Protein AF-B0KWM2-F1 (afdb_monomer_lite)

Sequence (359 aa):
MPDFGIQLVPEHVEIRPLYHPRSPGLLQGSLHMWIDIFPRDVPAPPPVDIKPWQPISYELRVVIWNTEDVVLDDVNPLTGEMSSDIYVKSWVKGLEHDKQETDVHFNSLTGEGNFNWRFVFRFDYLPTEREVSVRRRPGPFALEEAEFRQPAVLVLQVWDYDCISANDFLGSLELQLPDMVRGARGPELCSVRLAHDRAGPRCNLFRCRRLRGWWPVVKLQEAEDVEREAQEAQAGKKRKRRRKGRSEDLEFTDTGGNVYILTGKVEAELELLTVEEAEKRPVGKGWKEPEPLEKPSRPKTSFNWFVNPLKTFVFFIWRRYWRILVLLLLLALVTVFLLLVFYTIPGQISEVIFRLLHK

pLDDT: mean 81.91, std 13.5, range [37.0, 97.12]

Radius of gyration: 35.86 Å; chains: 1; bounding box: 66×57×145 Å

Foldseek 3Di:
DDPDDDDDDPQQWDKAFDDDPVGVPDTPDIDIGGDDDDDPVDPDPPDDPPPDDFWFKKKKKKWFFKWALFDFDDQDPVPRQTFFFKKKWKDWVLGVVLIDIFDTAPGHRGRMGGTRFMDIDMFTADPVVQWTWHWAQPDPPRPGTDTDTDHGKMKMWMWTDDPPDPIGTLFIAIARQQWGAAAAADPVPAFCLSRAPDRDDIHHCVVVQKGKHKYFGKDWDDPVNVVVVVVCVVVVPPPPPDDPDDPRRAWDAHPVRIIIGGNIMIIMMIGMDGVVVCVVVPQDGTQDDDVGGDGTPDDPPPPCVVVVVVVVVCVVCCVPCVVVVVVVVVVVVVVVVVVVVVVCVVVVVVVVVVVVVPD

InterPro domains:
  IPR000008 C2 domain [PF00168] (60-132)
  IPR000008 C2 domain [PF00168] (149-183)
  IPR000008 C2 domain [PS50004] (39-191)
  IPR000008 C2 domain [SM00239] (59-189)
  IPR032362 Ferlin, C-terminal domain [PF16165] (201-353)
  IPR035892 C2 domain superfamily [G3DSA:2.60.40.150] (52-185)
  IPR035892 C2 domain superfamily [SSF49562] (28-194)
  IPR037721 Ferlin family [PTHR12546] (7-353)
  IPR037725 Ferlin, sixth C2 domain [cd08374] (59-192)

Structure (mmCIF, N/CA/C/O backbone):
data_AF-B0KWM2-F1
#
_entry.id   AF-B0KWM2-F1
#
loop_
_atom_site.group_PDB
_atom_site.id
_atom_site.type_symbol
_atom_site.label_atom_id
_atom_site.label_alt_id
_atom_site.label_comp_id
_atom_site.label_asym_id
_atom_site.label_entity_id
_atom_site.label_seq_id
_atom_site.pdbx_PDB_ins_code
_atom_site.Cartn_x
_atom_site.Cartn_y
_atom_site.Cartn_z
_atom_site.occupancy
_atom_site.B_iso_or_equiv
_atom_site.auth_seq_id
_atom_site.auth_comp_id
_atom_site.auth_asym_id
_atom_site.auth_atom_id
_atom_site.pdbx_PDB_model_num
ATOM 1 N N . MET A 1 1 ? 18.655 -17.489 -54.936 1.00 37.00 1 MET A N 1
ATOM 2 C CA . MET A 1 1 ? 18.683 -18.388 -53.760 1.00 37.00 1 MET A CA 1
ATOM 3 C C . MET A 1 1 ? 19.879 -19.311 -53.944 1.00 37.00 1 MET A C 1
ATOM 5 O O . MET A 1 1 ? 20.187 -19.566 -55.099 1.00 37.00 1 MET A O 1
ATOM 9 N N . PRO A 1 2 ? 20.634 -19.703 -52.905 1.00 37.47 2 PRO A N 1
ATOM 10 C CA . PRO A 1 2 ? 21.802 -20.554 -53.121 1.00 37.47 2 PRO A CA 1
ATOM 11 C C . PRO A 1 2 ? 21.347 -21.946 -53.581 1.00 37.47 2 PRO A C 1
ATOM 13 O O . PRO A 1 2 ? 20.522 -22.566 -52.919 1.00 37.47 2 PRO A O 1
ATOM 16 N N . ASP A 1 3 ? 21.881 -22.414 -54.710 1.00 45.44 3 ASP A N 1
ATOM 17 C CA . ASP A 1 3 ? 21.484 -23.675 -55.361 1.00 45.44 3 ASP A CA 1
ATOM 18 C C . ASP A 1 3 ? 22.010 -24.937 -54.644 1.00 45.44 3 ASP A C 1
ATOM 20 O O . ASP A 1 3 ? 21.611 -26.049 -54.974 1.00 45.44 3 ASP A O 1
ATOM 24 N N . PHE A 1 4 ? 22.869 -24.780 -53.628 1.00 39.00 4 PHE A N 1
ATOM 25 C CA . PHE A 1 4 ? 23.312 -25.854 -52.735 1.00 39.00 4 PHE A CA 1
ATOM 26 C C . PHE A 1 4 ? 23.481 -25.323 -51.307 1.00 39.00 4 PHE A C 1
ATOM 28 O O . PHE A 1 4 ? 24.326 -24.467 -51.043 1.00 39.00 4 PHE A O 1
ATOM 35 N N . GLY A 1 5 ? 22.670 -25.835 -50.381 1.00 55.16 5 GLY A N 1
ATOM 36 C CA . GLY A 1 5 ? 22.683 -25.454 -48.970 1.00 55.16 5 GLY A CA 1
ATOM 37 C C . GLY A 1 5 ? 21.331 -25.691 -48.301 1.00 55.16 5 GLY A C 1
ATOM 38 O O . GLY A 1 5 ? 20.315 -25.816 -48.979 1.00 55.16 5 GLY A O 1
ATOM 39 N N . ILE A 1 6 ? 21.350 -25.793 -46.970 1.00 55.56 6 ILE A N 1
ATOM 40 C CA . ILE A 1 6 ? 20.192 -26.041 -46.096 1.00 55.56 6 ILE A CA 1
ATOM 41 C C . ILE A 1 6 ? 19.014 -25.138 -46.499 1.00 55.56 6 ILE A C 1
ATOM 43 O O . ILE A 1 6 ? 19.188 -23.933 -46.691 1.00 55.56 6 ILE A O 1
ATOM 47 N N . GLN A 1 7 ? 17.823 -25.729 -46.637 1.00 58.22 7 GLN A N 1
ATOM 48 C CA . GLN A 1 7 ? 16.593 -25.003 -46.940 1.00 58.22 7 GLN A CA 1
ATOM 49 C C . GLN A 1 7 ? 16.301 -24.024 -45.798 1.00 58.22 7 GLN A C 1
ATOM 51 O O . GLN A 1 7 ? 16.048 -24.444 -44.671 1.00 58.22 7 GLN A O 1
ATOM 56 N N . LEU A 1 8 ? 16.380 -22.724 -46.091 1.00 60.31 8 LEU A N 1
ATOM 57 C CA . LEU A 1 8 ? 16.137 -21.680 -45.100 1.00 60.31 8 LEU A CA 1
ATOM 58 C C . LEU A 1 8 ? 14.693 -21.779 -44.599 1.00 60.31 8 LEU A C 1
ATOM 60 O O . LEU A 1 8 ? 13.756 -21.893 -45.395 1.00 60.31 8 LEU A O 1
ATOM 64 N N . VAL A 1 9 ? 14.529 -21.750 -43.278 1.00 60.03 9 VAL A N 1
ATOM 65 C CA . VAL A 1 9 ? 13.213 -21.767 -42.636 1.00 60.03 9 VAL A CA 1
ATOM 66 C C . VAL A 1 9 ? 12.540 -20.406 -42.888 1.00 60.03 9 VAL A C 1
ATOM 68 O O . VAL A 1 9 ? 13.197 -19.378 -42.730 1.00 60.03 9 VAL A O 1
ATOM 71 N N . PRO A 1 10 ? 11.263 -20.357 -43.316 1.00 57.66 10 PRO A N 1
ATOM 72 C CA . PRO A 1 10 ? 10.554 -19.094 -43.564 1.00 57.66 10 PRO A CA 1
ATOM 73 C C . PRO A 1 10 ? 10.329 -18.267 -42.292 1.00 57.66 10 PRO A C 1
ATOM 75 O O . PRO A 1 10 ? 10.227 -17.043 -42.338 1.00 57.66 10 PRO A O 1
ATOM 78 N N . GLU A 1 11 ? 10.225 -18.955 -41.159 1.00 59.09 11 GLU A N 1
ATOM 79 C CA . GLU A 1 11 ? 10.172 -18.376 -39.825 1.00 59.09 11 GLU A CA 1
ATOM 80 C C . GLU A 1 11 ? 11.618 -18.120 -39.388 1.00 59.09 11 GLU A C 1
ATOM 82 O O . GLU A 1 11 ? 12.450 -19.016 -39.459 1.00 59.09 11 GLU A O 1
ATOM 87 N N . HIS A 1 12 ? 11.917 -16.890 -38.979 1.00 67.56 12 HIS A N 1
ATOM 88 C CA . HIS A 1 12 ? 13.230 -16.280 -38.707 1.00 67.56 12 HIS A CA 1
ATOM 89 C C . HIS A 1 12 ? 14.159 -17.034 -37.732 1.00 67.56 12 HIS A C 1
ATOM 91 O O . HIS A 1 12 ? 15.215 -16.511 -37.399 1.00 67.56 12 HIS A O 1
ATOM 97 N N . VAL A 1 13 ? 13.810 -18.239 -37.275 1.00 73.12 13 VAL A N 1
ATOM 98 C CA . VAL A 1 13 ? 14.579 -19.070 -36.343 1.00 73.12 13 VAL A CA 1
ATOM 99 C C . VAL A 1 13 ? 15.147 -20.289 -37.075 1.00 73.12 13 VAL A C 1
ATOM 101 O O . VAL A 1 13 ? 14.407 -21.186 -37.474 1.00 73.12 13 VAL A O 1
ATOM 104 N N . GLU A 1 14 ? 16.472 -20.359 -37.219 1.00 79.19 14 GLU A N 1
ATOM 105 C CA . GLU A 1 14 ? 17.175 -21.497 -37.825 1.00 79.19 14 GLU A CA 1
ATOM 106 C C . GLU A 1 14 ? 18.060 -22.208 -36.791 1.00 79.19 14 GLU A C 1
ATOM 108 O O . GLU A 1 14 ? 18.760 -21.576 -35.998 1.00 79.19 14 GLU A O 1
ATOM 113 N N . ILE A 1 15 ? 18.061 -23.542 -36.819 1.00 81.81 15 ILE A N 1
ATOM 114 C CA . ILE A 1 15 ? 18.930 -24.380 -35.989 1.00 81.81 15 ILE A CA 1
ATOM 115 C C . ILE A 1 15 ? 19.964 -25.057 -36.889 1.00 81.81 15 ILE A C 1
ATOM 117 O O . ILE A 1 15 ? 19.601 -25.850 -37.756 1.00 81.81 15 ILE A O 1
ATOM 121 N N . ARG A 1 16 ? 21.256 -24.780 -36.676 1.00 85.19 16 ARG A N 1
ATOM 122 C CA . ARG A 1 16 ? 22.352 -25.372 -37.459 1.00 85.19 16 ARG A CA 1
ATOM 123 C C . ARG A 1 16 ? 23.184 -26.350 -36.631 1.00 85.19 16 ARG A C 1
ATOM 125 O O . ARG A 1 16 ? 23.758 -25.936 -35.623 1.00 85.19 16 ARG A O 1
ATOM 132 N N . PRO A 1 17 ? 23.298 -27.625 -37.037 1.00 85.62 17 PRO A N 1
ATOM 133 C CA . PRO A 1 17 ? 24.159 -28.583 -36.356 1.00 85.62 17 PRO A CA 1
ATOM 134 C C . PRO A 1 17 ? 25.642 -28.233 -36.547 1.00 85.62 17 PRO A C 1
ATOM 136 O O . PRO A 1 17 ? 26.074 -27.861 -37.638 1.00 85.62 17 PRO A O 1
ATOM 139 N N . LEU A 1 18 ? 26.428 -28.377 -35.481 1.00 86.25 18 LEU A N 1
ATOM 140 C CA . LEU A 1 18 ? 27.877 -28.199 -35.497 1.00 86.25 18 LEU A CA 1
ATOM 141 C C . LEU A 1 18 ? 28.580 -29.553 -35.596 1.00 86.25 18 LEU A C 1
ATOM 143 O O . LEU A 1 18 ? 28.319 -30.470 -34.812 1.00 86.25 18 LEU A O 1
ATOM 147 N N . TYR A 1 19 ? 29.521 -29.643 -36.534 1.00 85.00 19 TYR A N 1
ATOM 148 C CA . TYR A 1 19 ? 30.354 -30.821 -36.756 1.00 85.00 19 TYR A CA 1
ATOM 149 C C . TYR A 1 19 ? 31.830 -30.441 -36.689 1.00 85.00 19 TYR A C 1
ATOM 151 O O . TYR A 1 19 ? 32.246 -29.416 -37.232 1.00 85.00 19 TYR A O 1
ATOM 159 N N . HIS A 1 20 ? 32.648 -31.291 -36.071 1.00 82.38 20 HIS A N 1
ATOM 160 C CA . HIS A 1 20 ? 34.097 -31.124 -36.114 1.00 82.38 20 HIS A CA 1
ATOM 161 C C . HIS A 1 20 ? 34.667 -31.708 -37.409 1.00 82.38 20 HIS A C 1
ATOM 163 O O . HIS A 1 20 ? 34.339 -32.850 -37.739 1.00 82.38 20 HIS A O 1
ATOM 169 N N . PRO A 1 21 ? 35.584 -31.006 -38.108 1.00 85.50 21 PRO A N 1
ATOM 170 C CA . PRO A 1 21 ? 36.210 -31.518 -39.329 1.00 85.50 21 PRO A CA 1
ATOM 171 C C . 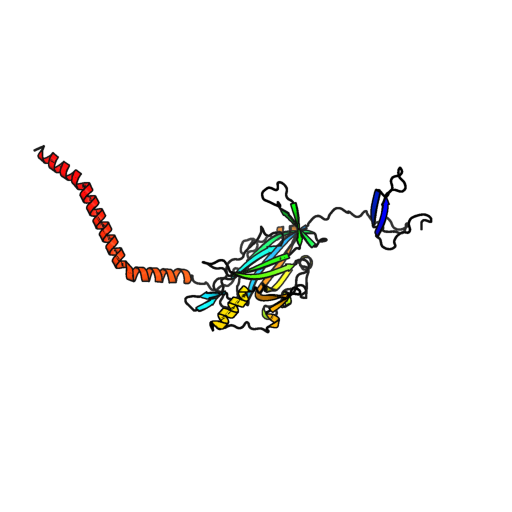PRO A 1 21 ? 36.886 -32.889 -39.196 1.00 85.50 21 PRO A C 1
ATOM 173 O O . PRO A 1 21 ? 37.015 -33.601 -40.184 1.00 85.50 21 PRO A O 1
ATOM 176 N N . ARG A 1 22 ? 37.321 -33.272 -37.986 1.00 86.00 22 ARG A N 1
ATOM 177 C CA . ARG A 1 22 ? 37.972 -34.568 -37.720 1.00 86.00 22 ARG A CA 1
ATOM 178 C C . ARG A 1 22 ? 36.992 -35.719 -37.466 1.00 86.00 22 ARG A C 1
ATOM 180 O O . ARG A 1 22 ? 37.416 -36.867 -37.434 1.00 86.00 22 ARG A O 1
ATOM 187 N N . SER A 1 23 ? 35.708 -35.423 -37.276 1.00 80.06 23 SER A N 1
ATOM 188 C CA . SER A 1 23 ? 34.651 -36.412 -37.034 1.00 80.06 23 SER A CA 1
ATOM 189 C C . SER A 1 23 ? 33.352 -36.015 -37.754 1.00 80.06 23 SER A C 1
ATOM 191 O O . SER A 1 23 ? 32.340 -35.747 -37.093 1.00 80.06 23 SER A O 1
ATOM 193 N N . PRO A 1 24 ? 33.362 -35.931 -39.100 1.00 71.50 24 PRO A N 1
ATOM 194 C CA . PRO A 1 24 ? 32.166 -35.621 -39.873 1.00 71.50 24 PRO A CA 1
ATOM 195 C C . PRO A 1 24 ? 31.162 -36.770 -39.699 1.00 71.50 24 PRO A C 1
ATOM 197 O O . PRO A 1 24 ? 31.379 -37.875 -40.183 1.00 71.50 24 PRO A O 1
ATOM 200 N N . GLY A 1 25 ? 30.101 -36.533 -38.928 1.00 78.00 25 GLY A N 1
ATOM 201 C CA . GLY A 1 25 ? 29.094 -37.542 -38.577 1.00 78.00 25 GLY A CA 1
ATOM 202 C C . GLY A 1 25 ? 28.715 -37.556 -37.097 1.00 78.00 25 GLY A C 1
ATOM 203 O O . GLY A 1 25 ? 27.615 -37.986 -36.765 1.00 78.00 25 GLY A O 1
ATOM 204 N N . LEU A 1 26 ? 29.570 -37.026 -36.214 1.00 83.31 26 LEU A N 1
ATOM 205 C CA . LEU A 1 26 ? 29.235 -36.852 -34.800 1.00 83.31 26 LEU A CA 1
ATOM 206 C C . LEU A 1 26 ? 28.787 -35.409 -34.542 1.00 83.31 26 LEU A C 1
ATOM 208 O O . LEU A 1 26 ? 29.570 -34.472 -34.716 1.00 83.31 26 LEU A O 1
ATOM 212 N N . LEU A 1 27 ? 27.528 -35.242 -34.135 1.00 84.62 27 LEU A N 1
ATOM 213 C CA . LEU A 1 27 ? 26.962 -33.950 -33.752 1.00 84.62 27 LEU A CA 1
ATOM 214 C C . LEU A 1 27 ? 27.622 -33.466 -32.455 1.00 84.62 27 LEU A C 1
ATOM 216 O O . LEU A 1 27 ? 27.578 -34.166 -31.446 1.00 84.62 27 LEU A O 1
ATOM 220 N N . GLN A 1 28 ? 28.215 -32.274 -32.475 1.00 84.62 28 GLN A N 1
ATOM 221 C CA . GLN A 1 28 ? 28.894 -31.694 -31.306 1.00 84.62 28 GLN A CA 1
ATOM 222 C C . GLN A 1 28 ? 28.111 -30.569 -30.629 1.00 84.62 28 GLN A C 1
ATOM 224 O O . GLN A 1 28 ? 28.529 -30.044 -29.602 1.00 84.62 28 GLN A O 1
ATOM 229 N N . GLY A 1 29 ? 26.974 -30.196 -31.201 1.00 86.69 29 GLY A N 1
ATOM 230 C CA . GLY A 1 29 ? 26.099 -29.156 -30.689 1.00 86.69 29 GLY A CA 1
ATOM 231 C C . GLY A 1 29 ? 25.242 -28.586 -31.806 1.00 86.69 29 GLY A C 1
ATOM 232 O O . GLY A 1 29 ? 25.314 -29.027 -32.955 1.00 86.69 29 GLY A O 1
ATOM 233 N N . SER A 1 30 ? 24.446 -27.583 -31.471 1.00 87.31 30 SER A N 1
ATOM 234 C CA . SER A 1 30 ? 23.622 -26.846 -32.420 1.00 87.31 30 SER A CA 1
ATOM 235 C C . SER A 1 30 ? 23.709 -25.351 -32.133 1.00 87.31 30 SER A C 1
ATOM 237 O O . SER A 1 30 ? 23.769 -24.928 -30.981 1.00 87.31 30 SER A O 1
ATOM 239 N N . LEU A 1 31 ? 23.732 -24.543 -33.189 1.00 85.38 31 LEU A N 1
ATOM 240 C CA . LEU A 1 31 ? 23.555 -23.099 -33.111 1.00 85.38 31 LEU A CA 1
ATOM 241 C C . LEU A 1 31 ? 22.088 -22.779 -33.344 1.00 85.38 31 LEU A C 1
ATOM 243 O O . LEU A 1 31 ? 21.540 -23.162 -34.373 1.00 85.38 31 LEU A O 1
ATOM 247 N N . HIS A 1 32 ? 21.466 -22.067 -32.411 1.00 83.06 32 HIS A N 1
ATOM 248 C CA . HIS A 1 32 ? 20.151 -21.466 -32.615 1.00 83.06 32 HIS A CA 1
ATOM 249 C C . HIS A 1 32 ? 20.370 -20.024 -33.061 1.00 83.06 32 HIS A C 1
ATOM 251 O O . HIS A 1 32 ? 21.021 -19.250 -32.360 1.00 83.06 32 HIS A O 1
ATOM 257 N N . MET A 1 33 ? 19.884 -19.685 -34.247 1.00 80.81 33 MET A N 1
ATOM 258 C CA . MET A 1 33 ? 20.134 -18.407 -34.899 1.00 80.81 33 MET A CA 1
ATOM 259 C C . MET A 1 33 ? 18.815 -17.738 -35.253 1.00 80.81 33 MET A C 1
ATOM 261 O O . MET A 1 33 ? 17.881 -18.403 -35.694 1.00 80.81 33 MET A O 1
ATOM 265 N N . TRP A 1 34 ? 18.766 -16.417 -35.101 1.00 77.25 34 TRP A N 1
ATOM 266 C CA . TRP A 1 34 ? 17.776 -15.594 -35.783 1.00 77.25 34 TRP A CA 1
ATOM 267 C C . TRP A 1 34 ? 18.393 -15.032 -37.058 1.00 77.25 34 TRP A C 1
ATOM 269 O O . TRP A 1 34 ? 19.492 -14.476 -37.008 1.00 77.25 34 TRP A O 1
ATOM 279 N N . ILE A 1 35 ? 17.734 -15.231 -38.198 1.00 76.50 35 ILE A N 1
ATOM 280 C CA . ILE A 1 35 ? 18.261 -14.839 -39.507 1.00 76.50 35 ILE A CA 1
ATOM 281 C C . ILE A 1 35 ? 17.270 -13.907 -40.187 1.00 76.50 35 ILE A C 1
ATOM 283 O O . ILE A 1 35 ? 16.189 -14.324 -40.594 1.00 76.50 35 ILE A O 1
ATOM 287 N N . ASP A 1 36 ? 17.704 -12.665 -40.378 1.00 74.50 36 ASP A N 1
ATOM 288 C CA . ASP A 1 36 ? 17.011 -11.684 -41.201 1.00 74.50 36 ASP A CA 1
ATOM 289 C C . ASP A 1 36 ? 17.652 -11.625 -42.592 1.00 74.50 36 ASP A C 1
ATOM 291 O O . ASP A 1 36 ? 18.876 -11.543 -42.740 1.00 74.50 36 ASP A O 1
ATOM 295 N N . ILE A 1 37 ? 16.820 -11.670 -43.634 1.00 76.44 37 ILE A N 1
ATOM 296 C CA . ILE A 1 37 ? 17.261 -11.617 -45.032 1.00 76.44 37 ILE A CA 1
ATOM 297 C C . ILE A 1 37 ? 16.927 -10.236 -45.595 1.00 76.44 37 ILE A C 1
ATOM 299 O O . ILE A 1 37 ? 15.758 -9.890 -45.754 1.00 76.44 37 ILE A O 1
ATOM 303 N N . PHE A 1 38 ? 17.959 -9.470 -45.952 1.00 76.62 38 PHE A N 1
ATOM 304 C CA . PHE A 1 38 ? 17.812 -8.145 -46.558 1.00 76.62 38 PHE A CA 1
ATOM 305 C C . PHE A 1 38 ? 18.169 -8.165 -48.056 1.00 76.62 38 PHE A C 1
ATOM 307 O O . PHE A 1 38 ? 19.085 -8.893 -48.460 1.00 76.62 38 PHE A O 1
ATOM 314 N N . PRO A 1 39 ? 17.484 -7.372 -48.905 1.00 83.69 39 PRO A N 1
ATOM 315 C CA . PRO A 1 39 ? 17.904 -7.144 -50.286 1.00 83.69 39 PRO A CA 1
ATOM 316 C C . PRO A 1 39 ? 19.297 -6.509 -50.333 1.00 83.69 39 PRO A C 1
ATOM 318 O O . PRO A 1 39 ? 19.619 -5.662 -49.504 1.00 83.69 39 PRO A O 1
ATOM 321 N N . ARG A 1 40 ? 20.110 -6.866 -51.335 1.00 81.56 40 ARG A N 1
ATOM 322 C CA . ARG A 1 40 ? 21.483 -6.340 -51.482 1.00 81.56 40 ARG A CA 1
ATOM 323 C C . ARG A 1 40 ? 21.548 -4.822 -51.678 1.00 81.56 40 ARG A C 1
ATOM 325 O O . ARG A 1 40 ? 22.575 -4.227 -51.373 1.00 81.56 40 ARG A O 1
ATOM 332 N N . ASP A 1 41 ? 20.470 -4.227 -52.182 1.00 87.94 41 ASP A N 1
ATOM 333 C CA . ASP A 1 41 ? 20.384 -2.796 -52.494 1.00 87.94 41 ASP A CA 1
ATOM 334 C C . ASP A 1 41 ? 20.126 -1.928 -51.253 1.00 87.94 41 ASP A C 1
ATOM 336 O O . ASP A 1 41 ? 20.211 -0.702 -51.320 1.00 87.94 41 ASP A O 1
ATOM 340 N N . VAL A 1 42 ? 19.811 -2.552 -50.113 1.00 83.19 42 VAL A N 1
ATOM 341 C CA . VAL A 1 42 ? 19.597 -1.870 -48.836 1.00 83.19 42 VAL A CA 1
ATOM 342 C C . VAL A 1 42 ? 20.846 -2.073 -47.974 1.00 83.19 42 VAL A C 1
ATOM 344 O O . VAL A 1 42 ? 21.296 -3.213 -47.826 1.00 83.19 42 VAL A O 1
ATOM 347 N N . PRO A 1 43 ? 21.438 -1.007 -47.400 1.00 85.19 43 PRO A N 1
ATOM 348 C CA . PRO A 1 43 ? 22.547 -1.174 -46.470 1.00 85.19 43 PRO A CA 1
ATOM 349 C C . PRO A 1 43 ? 22.106 -2.050 -45.295 1.00 85.19 43 PRO A C 1
ATOM 351 O O . PRO A 1 43 ? 20.976 -1.937 -44.817 1.00 85.19 43 PRO A O 1
ATOM 354 N N . ALA A 1 44 ? 23.005 -2.922 -44.833 1.00 79.81 44 ALA A N 1
ATOM 355 C CA . ALA A 1 44 ? 22.732 -3.754 -43.669 1.00 79.81 44 ALA A CA 1
ATOM 356 C C . ALA A 1 44 ? 22.323 -2.862 -42.480 1.00 79.81 44 ALA A C 1
ATOM 358 O O . ALA A 1 44 ? 22.954 -1.816 -42.271 1.00 79.81 44 ALA A O 1
ATOM 359 N N . PRO A 1 45 ? 21.284 -3.239 -41.711 1.00 82.06 45 PRO A N 1
ATOM 360 C CA . PRO A 1 45 ? 20.920 -2.487 -40.522 1.00 82.06 45 PRO A CA 1
ATOM 361 C C . PRO A 1 45 ? 22.111 -2.442 -39.553 1.00 82.06 45 PRO A C 1
ATOM 363 O O . PRO A 1 45 ? 22.947 -3.355 -39.553 1.00 82.06 45 PRO A O 1
ATOM 366 N N . PRO A 1 46 ? 22.217 -1.386 -38.729 1.00 85.69 46 PRO A N 1
ATOM 367 C CA . PRO A 1 46 ? 23.269 -1.316 -37.728 1.00 85.69 46 PRO A CA 1
ATOM 368 C C . PRO A 1 46 ? 23.203 -2.551 -36.810 1.00 85.69 46 PRO A C 1
ATOM 370 O O . PRO A 1 46 ? 22.099 -3.002 -36.490 1.00 85.69 46 PRO A O 1
ATOM 373 N N . PRO A 1 47 ? 24.355 -3.102 -36.378 1.00 81.75 47 PRO A N 1
ATOM 374 C CA . PRO A 1 47 ? 24.384 -4.204 -35.424 1.00 81.75 47 PRO A CA 1
ATOM 375 C C . PRO A 1 47 ? 23.530 -3.885 -34.195 1.00 81.75 47 PRO A C 1
ATOM 377 O O . PRO A 1 47 ? 23.670 -2.817 -33.596 1.00 81.75 47 PRO A O 1
ATOM 380 N N . VAL A 1 48 ? 22.644 -4.808 -33.826 1.00 80.12 48 VAL A N 1
ATOM 381 C CA . VAL A 1 48 ? 21.805 -4.670 -32.633 1.00 80.12 48 VAL A CA 1
ATOM 382 C C . VAL A 1 48 ? 22.679 -4.891 -31.400 1.00 80.12 48 VAL A C 1
ATOM 384 O O . VAL A 1 48 ? 23.381 -5.899 -31.312 1.00 80.12 48 VAL A O 1
ATOM 387 N N . ASP A 1 49 ? 22.649 -3.958 -30.446 1.00 79.75 49 ASP A N 1
ATOM 388 C CA . ASP A 1 49 ? 23.308 -4.164 -29.156 1.00 79.75 49 ASP A CA 1
ATOM 389 C C . ASP A 1 49 ? 22.527 -5.222 -28.362 1.00 79.75 49 ASP A C 1
ATOM 391 O O . ASP A 1 49 ? 21.413 -4.979 -27.903 1.00 79.75 49 ASP A O 1
ATOM 395 N N . ILE A 1 50 ? 23.107 -6.417 -28.248 1.00 78.12 50 ILE A N 1
ATOM 396 C CA . ILE A 1 50 ? 22.546 -7.552 -27.500 1.00 78.12 50 ILE A CA 1
ATOM 397 C C . ILE A 1 50 ? 22.977 -7.557 -26.030 1.00 78.12 50 ILE A C 1
ATOM 399 O O . ILE A 1 50 ? 22.806 -8.566 -25.340 1.00 78.12 50 ILE A O 1
ATOM 403 N N . LYS A 1 51 ? 23.580 -6.468 -25.535 1.00 81.44 51 LYS A N 1
ATOM 404 C CA . LYS A 1 51 ? 23.872 -6.352 -24.107 1.00 81.44 51 LYS A CA 1
ATOM 405 C C . LYS A 1 51 ? 22.586 -6.503 -23.294 1.00 81.44 51 LYS A C 1
ATOM 407 O O . LYS A 1 51 ? 21.541 -5.984 -23.692 1.00 81.44 51 LYS A O 1
ATOM 412 N N . PRO A 1 52 ? 22.657 -7.186 -22.138 1.00 77.31 52 PRO A N 1
ATOM 413 C CA . PRO A 1 52 ? 21.520 -7.259 -21.241 1.00 77.31 52 PRO A CA 1
ATOM 414 C C . PRO A 1 52 ? 21.103 -5.841 -20.849 1.00 77.31 52 PRO A C 1
ATOM 416 O O . PRO A 1 52 ? 21.943 -4.996 -20.523 1.00 77.31 52 PRO A O 1
ATOM 419 N N . TRP A 1 53 ? 19.798 -5.588 -20.911 1.00 78.38 53 TRP A N 1
ATOM 420 C CA . TRP A 1 53 ? 19.231 -4.300 -20.540 1.00 78.38 53 TRP A CA 1
ATOM 421 C C . TRP A 1 53 ? 19.556 -4.001 -19.082 1.00 78.38 53 TRP A C 1
ATOM 423 O O . TRP A 1 53 ? 19.362 -4.845 -18.207 1.00 78.38 53 TRP A O 1
ATOM 433 N N . GLN A 1 54 ? 20.060 -2.797 -18.830 1.00 84.88 54 GLN A N 1
ATOM 434 C CA . GLN A 1 54 ? 20.322 -2.355 -17.470 1.00 84.88 54 GLN A CA 1
ATOM 435 C C . GLN A 1 54 ? 19.006 -1.954 -16.802 1.00 84.88 54 GLN A C 1
ATOM 437 O O . GLN A 1 54 ? 18.128 -1.387 -17.465 1.00 84.88 54 GLN A O 1
ATOM 442 N N . PRO A 1 55 ? 18.852 -2.247 -15.506 1.00 90.31 55 PRO A N 1
ATOM 443 C CA . PRO A 1 55 ? 17.670 -1.832 -14.786 1.00 90.31 55 PRO A CA 1
ATOM 444 C C . PRO A 1 55 ? 17.625 -0.308 -14.658 1.00 90.31 55 PRO A C 1
ATOM 446 O O . PRO A 1 55 ? 18.650 0.360 -14.516 1.00 90.31 55 PRO A O 1
ATOM 449 N N . ILE A 1 56 ? 16.414 0.234 -14.713 1.00 92.44 56 ILE A N 1
ATOM 450 C CA . ILE A 1 56 ? 16.148 1.663 -14.567 1.00 92.44 56 ILE A CA 1
ATOM 451 C C . ILE A 1 56 ? 15.625 1.896 -13.156 1.00 92.44 56 ILE A C 1
ATOM 453 O O . ILE A 1 56 ? 14.647 1.268 -12.747 1.00 92.44 56 ILE A O 1
ATOM 457 N N . SER A 1 57 ? 16.244 2.817 -12.426 1.00 94.50 57 SER A N 1
ATOM 458 C CA . SER A 1 57 ? 15.812 3.166 -11.077 1.00 94.50 57 SER A CA 1
ATOM 459 C C . SER A 1 57 ? 14.592 4.092 -11.104 1.00 94.50 57 SER A C 1
ATOM 461 O O . SER A 1 57 ? 14.596 5.157 -11.735 1.00 94.50 57 SER A O 1
ATOM 463 N N . TYR A 1 58 ? 13.555 3.710 -10.364 1.00 94.88 58 TYR A N 1
ATOM 464 C CA . TYR A 1 58 ? 12.323 4.467 -10.170 1.00 94.88 58 TYR A CA 1
ATOM 465 C C . TYR A 1 58 ? 12.101 4.817 -8.696 1.00 94.88 58 TYR A C 1
ATOM 467 O O . TYR A 1 58 ? 12.540 4.113 -7.787 1.00 94.88 58 TYR A O 1
ATOM 475 N N . GLU A 1 59 ? 11.359 5.898 -8.469 1.00 96.25 59 GLU A N 1
ATOM 476 C CA . GLU A 1 59 ? 10.773 6.261 -7.186 1.00 96.25 59 GLU A CA 1
ATOM 477 C C . GLU A 1 59 ? 9.243 6.209 -7.300 1.00 96.25 59 GLU A C 1
ATOM 479 O O . GLU A 1 59 ? 8.632 6.947 -8.078 1.00 96.25 59 GLU A O 1
ATOM 484 N N . LEU A 1 60 ? 8.624 5.321 -6.523 1.00 96.25 60 LEU A N 1
ATOM 485 C CA . LEU A 1 60 ? 7.180 5.209 -6.376 1.00 96.25 60 LEU A CA 1
ATOM 486 C C . LEU A 1 60 ? 6.740 5.939 -5.112 1.00 96.25 60 LEU A C 1
ATOM 488 O O . LEU A 1 60 ? 7.123 5.585 -3.996 1.00 96.25 60 LEU A O 1
ATOM 492 N N . ARG A 1 61 ? 5.886 6.937 -5.302 1.00 96.50 61 ARG A N 1
ATOM 493 C CA . ARG A 1 61 ? 5.245 7.705 -4.241 1.00 96.50 61 ARG A CA 1
ATOM 494 C C . ARG A 1 61 ? 3.815 7.219 -4.108 1.00 96.50 61 ARG A C 1
ATOM 496 O O . ARG A 1 61 ? 3.064 7.248 -5.079 1.00 96.50 61 ARG A O 1
ATOM 503 N N . VAL A 1 62 ? 3.447 6.774 -2.914 1.00 97.12 62 VAL A N 1
ATOM 504 C CA . VAL A 1 62 ? 2.096 6.296 -2.606 1.00 97.12 62 VAL A CA 1
ATOM 505 C C . VAL A 1 62 ? 1.534 7.161 -1.497 1.00 97.12 62 VAL A C 1
ATOM 507 O O . VAL A 1 62 ? 2.046 7.135 -0.385 1.00 97.12 62 VAL A O 1
ATOM 510 N N . VAL A 1 63 ? 0.501 7.941 -1.781 1.00 96.88 63 VAL A N 1
ATOM 511 C CA . VAL A 1 63 ? -0.204 8.726 -0.770 1.00 96.88 63 VAL A CA 1
ATOM 512 C C . VAL A 1 63 ? -1.481 7.998 -0.387 1.00 96.88 63 VAL A C 1
ATOM 514 O O . VAL A 1 63 ? -2.343 7.789 -1.235 1.00 96.88 63 VAL A O 1
ATOM 517 N N . ILE A 1 64 ? -1.599 7.623 0.883 1.00 97.06 64 ILE A N 1
ATOM 518 C CA . ILE A 1 64 ? -2.846 7.134 1.467 1.00 97.06 64 ILE A CA 1
ATOM 519 C C . ILE A 1 64 ? -3.617 8.347 1.967 1.00 97.06 64 ILE A C 1
ATOM 521 O O . ILE A 1 64 ? -3.182 9.031 2.898 1.00 97.06 64 ILE A O 1
ATOM 525 N N . TRP A 1 65 ? -4.738 8.632 1.312 1.00 95.12 65 TRP A N 1
ATOM 526 C CA . TRP A 1 65 ? -5.602 9.752 1.663 1.00 95.12 65 TRP A CA 1
ATOM 527 C C . TRP A 1 65 ? -6.558 9.323 2.766 1.00 95.12 65 TRP A C 1
ATOM 529 O O . TRP A 1 65 ? -6.404 9.751 3.913 1.00 95.12 65 TRP A O 1
ATOM 539 N N . ASN A 1 66 ? -7.471 8.415 2.423 1.00 94.38 66 ASN A N 1
ATOM 540 C CA . ASN A 1 66 ? -8.569 7.998 3.278 1.00 94.38 66 ASN A CA 1
ATOM 541 C C . ASN A 1 66 ? -8.804 6.482 3.208 1.00 94.38 66 ASN A C 1
ATOM 543 O O . ASN A 1 66 ? -8.357 5.802 2.282 1.00 94.38 66 ASN A O 1
ATOM 547 N N . THR A 1 67 ? -9.547 5.961 4.172 1.00 93.88 67 THR A N 1
ATOM 548 C CA . THR A 1 67 ? -10.143 4.626 4.167 1.00 93.88 67 THR A CA 1
ATOM 549 C C . THR A 1 67 ? -11.629 4.741 4.456 1.00 93.88 67 THR A C 1
ATOM 551 O O . THR A 1 67 ? -12.039 5.669 5.147 1.00 93.88 67 THR A O 1
ATOM 554 N N . GLU A 1 68 ? -12.430 3.814 3.941 1.00 92.44 68 GLU A N 1
ATOM 555 C CA . GLU A 1 68 ? -13.885 3.796 4.127 1.00 92.44 68 GLU A CA 1
ATOM 556 C C . GLU A 1 68 ? -14.401 2.359 4.209 1.00 92.44 68 GLU A C 1
ATOM 558 O O . GLU A 1 68 ? -13.781 1.440 3.667 1.00 92.44 68 GLU A O 1
ATOM 563 N N . ASP A 1 69 ? -15.540 2.166 4.880 1.00 89.19 69 ASP A N 1
ATOM 564 C CA . ASP A 1 69 ? -16.188 0.865 5.083 1.00 89.19 69 ASP A CA 1
ATOM 565 C C . ASP A 1 69 ? -15.260 -0.208 5.696 1.00 89.19 69 ASP A C 1
ATOM 567 O O . ASP A 1 69 ? -15.455 -1.406 5.472 1.00 89.19 69 ASP A O 1
ATOM 571 N N . VAL A 1 70 ? -14.241 0.206 6.462 1.00 89.75 70 VAL A N 1
ATOM 572 C CA . VAL A 1 70 ? -13.334 -0.718 7.154 1.00 89.75 70 VAL A CA 1
ATOM 573 C C . VAL A 1 70 ? -14.091 -1.463 8.258 1.00 89.75 70 VAL A C 1
ATOM 575 O O . VAL A 1 70 ? -14.941 -0.886 8.942 1.00 89.75 70 VAL A O 1
ATOM 578 N N . VAL A 1 71 ? -13.824 -2.764 8.408 1.00 86.44 71 VAL A N 1
ATOM 579 C CA . VAL A 1 71 ? -14.422 -3.583 9.477 1.00 86.44 71 VAL A CA 1
ATOM 580 C C . VAL A 1 71 ? -14.075 -2.992 10.835 1.00 86.44 71 VAL A C 1
ATOM 582 O O . VAL A 1 71 ? -12.938 -2.597 11.052 1.00 86.44 71 VAL A O 1
ATOM 585 N N . LEU A 1 72 ? -15.068 -2.954 11.719 1.00 84.44 72 LEU A N 1
ATOM 586 C CA . LEU A 1 72 ? -14.885 -2.589 13.117 1.00 84.44 72 LEU A CA 1
ATOM 587 C C . LEU A 1 72 ? -14.669 -3.876 13.915 1.00 84.44 72 LEU A C 1
ATOM 589 O O . LEU A 1 72 ? -15.575 -4.720 13.907 1.00 84.44 72 LEU A O 1
ATOM 593 N N . ASP A 1 73 ? -13.512 -4.021 14.553 1.00 78.25 73 ASP A N 1
ATOM 594 C CA . ASP A 1 73 ? -13.137 -5.217 15.323 1.00 78.25 73 ASP A CA 1
ATOM 595 C C . ASP A 1 73 ? -13.168 -4.971 16.841 1.00 78.25 73 ASP A C 1
ATOM 597 O O . ASP A 1 73 ? -13.634 -5.829 17.598 1.00 78.25 73 ASP A O 1
ATOM 601 N N . ASP A 1 74 ? -12.835 -3.761 17.299 1.00 75.56 74 ASP A N 1
ATOM 602 C CA . ASP A 1 74 ? -12.838 -3.436 18.724 1.00 75.56 74 ASP A CA 1
ATOM 603 C C . ASP A 1 74 ? -14.233 -3.154 19.269 1.00 75.56 74 ASP A C 1
ATOM 605 O O . ASP A 1 74 ? -15.080 -2.510 18.646 1.00 75.56 74 ASP A O 1
ATOM 609 N N . VAL A 1 75 ? -14.456 -3.563 20.518 1.00 75.50 75 VAL A N 1
ATOM 610 C CA . VAL A 1 75 ? -15.644 -3.202 21.295 1.00 75.50 75 VAL A CA 1
ATOM 611 C C . VAL A 1 75 ? -15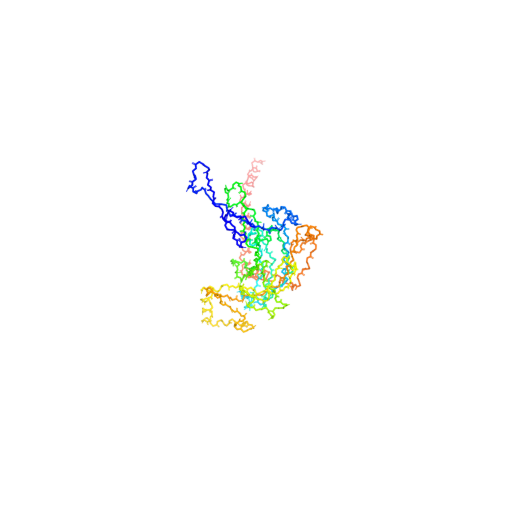.213 -2.386 22.499 1.00 75.50 75 VAL A C 1
ATOM 613 O O . VAL A 1 75 ? -14.568 -2.897 23.416 1.00 75.50 75 VAL A O 1
ATOM 616 N N . ASN A 1 76 ? -15.643 -1.128 22.555 1.00 68.44 76 ASN A N 1
ATOM 617 C CA . ASN A 1 76 ? -15.371 -0.276 23.702 1.00 68.44 76 ASN A CA 1
ATOM 618 C C . ASN A 1 76 ? -16.009 -0.871 24.971 1.00 68.44 76 ASN A C 1
ATOM 620 O O . ASN A 1 76 ? -17.237 -0.943 25.059 1.00 68.44 76 ASN A O 1
ATOM 624 N N . PRO A 1 77 ? -15.234 -1.225 26.013 1.00 67.31 77 PRO A N 1
ATOM 625 C CA . PRO A 1 77 ? -15.781 -1.867 27.212 1.00 67.31 77 PRO A CA 1
ATOM 626 C C . PRO A 1 77 ? -16.688 -0.935 28.029 1.00 67.31 77 PRO A C 1
ATOM 628 O O . PRO A 1 77 ? -17.487 -1.401 28.839 1.00 67.31 77 PRO A O 1
ATOM 631 N N . 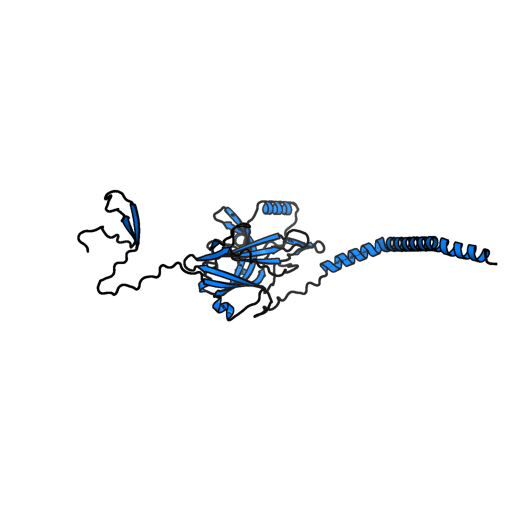LEU A 1 78 ? -16.561 0.384 27.837 1.00 61.38 78 LEU A N 1
ATOM 632 C CA . LEU A 1 78 ? -17.310 1.394 28.584 1.00 61.38 78 LEU A CA 1
ATOM 633 C C . LEU A 1 78 ? -18.635 1.783 27.910 1.00 61.38 78 LEU A C 1
ATOM 635 O O . LEU A 1 78 ? -19.635 1.973 28.597 1.00 61.38 78 LEU A O 1
ATOM 639 N N . THR A 1 79 ? -18.635 1.939 26.582 1.00 67.00 79 THR A N 1
ATOM 640 C CA . THR A 1 79 ? -19.800 2.390 25.798 1.00 67.00 79 THR A CA 1
ATOM 641 C C . THR A 1 79 ? -20.503 1.245 25.072 1.00 67.00 79 THR A C 1
ATOM 643 O O . THR A 1 79 ? -21.668 1.384 24.707 1.00 67.00 79 THR A O 1
ATOM 646 N N . GLY A 1 80 ? -19.829 0.106 24.879 1.00 70.88 80 GLY A N 1
ATOM 647 C CA . GLY A 1 80 ? -20.308 -1.008 24.059 1.00 70.88 80 GLY A CA 1
ATOM 648 C C . GLY A 1 80 ? -20.332 -0.703 22.558 1.00 70.88 80 GLY A C 1
ATOM 649 O O . GLY A 1 80 ? -20.887 -1.488 21.791 1.00 70.88 80 GLY A O 1
ATOM 650 N N . GLU A 1 81 ? -19.781 0.438 22.136 1.00 75.12 81 GLU A N 1
ATOM 651 C CA . GLU A 1 81 ? -19.714 0.836 20.731 1.00 75.12 81 GLU A CA 1
ATOM 652 C C . GLU A 1 81 ? -18.538 0.150 20.042 1.00 75.12 81 GLU A C 1
ATOM 654 O O . GLU A 1 81 ? -17.442 0.085 20.604 1.00 75.12 81 GLU A O 1
ATOM 659 N N . MET A 1 82 ? -18.777 -0.344 18.826 1.00 78.62 82 MET A N 1
ATOM 660 C CA . MET A 1 82 ? -17.722 -0.926 18.004 1.00 78.62 82 MET A CA 1
ATOM 661 C C . MET A 1 82 ? -16.886 0.180 17.360 1.00 78.62 82 MET A C 1
ATOM 663 O O . MET A 1 82 ? -17.450 1.155 16.854 1.00 78.62 82 MET A O 1
ATOM 667 N N . SER A 1 83 ? -15.573 0.015 17.363 1.00 84.12 83 SER A N 1
ATOM 668 C CA . SER A 1 83 ? -14.608 0.923 16.745 1.00 84.12 83 SER A CA 1
ATOM 669 C C . SER A 1 83 ? -13.435 0.134 16.168 1.00 84.12 83 SER A C 1
ATOM 671 O O . SER A 1 83 ? -13.331 -1.052 16.432 1.00 84.12 83 SER A O 1
ATOM 673 N N . SER A 1 84 ? -12.571 0.781 15.392 1.00 85.88 84 SER A N 1
ATOM 674 C CA . SER A 1 84 ? -11.246 0.243 15.056 1.00 85.88 84 SER A CA 1
ATOM 675 C C . SER A 1 84 ? -10.200 1.350 15.055 1.00 85.88 84 SER A C 1
ATOM 677 O O . SER A 1 84 ? -10.490 2.501 14.697 1.00 85.88 84 SER A O 1
ATOM 679 N N . ASP A 1 85 ? -8.983 0.981 15.425 1.00 88.88 85 ASP A N 1
ATOM 680 C CA . ASP A 1 85 ? -7.771 1.785 15.433 1.00 88.88 85 ASP A CA 1
ATOM 681 C C . ASP A 1 85 ? -6.955 1.499 14.155 1.00 88.88 85 ASP A C 1
ATOM 683 O O . ASP A 1 85 ? -5.963 0.774 14.125 1.00 88.88 85 ASP A O 1
ATOM 687 N N . ILE A 1 86 ? -7.381 2.095 13.043 1.00 92.06 86 ILE A N 1
ATOM 688 C CA . ILE A 1 86 ? -6.936 1.707 11.698 1.00 92.06 86 ILE A CA 1
ATOM 689 C C . ILE A 1 86 ? -5.539 2.257 11.385 1.00 92.06 86 ILE A C 1
ATOM 691 O O . ILE A 1 86 ? -5.267 3.449 11.560 1.00 92.06 86 ILE A O 1
ATOM 695 N N . TYR A 1 87 ? -4.678 1.428 10.797 1.00 94.94 87 TYR A N 1
ATOM 696 C CA . TYR A 1 87 ? -3.428 1.861 10.168 1.00 94.94 87 TYR A CA 1
ATOM 697 C C . TYR A 1 87 ? -3.089 1.019 8.931 1.00 94.94 87 TYR A C 1
ATOM 699 O O . TYR A 1 87 ? -3.580 -0.097 8.749 1.00 94.94 87 TYR A O 1
ATOM 707 N N . VAL A 1 88 ? -2.265 1.573 8.038 1.00 96.69 88 VAL A N 1
ATOM 708 C CA . VAL A 1 88 ? -1.953 0.962 6.739 1.00 96.69 88 VAL A CA 1
ATOM 709 C C . VAL A 1 88 ? -0.458 0.690 6.625 1.00 96.69 88 VAL A C 1
ATOM 711 O O . VAL A 1 88 ? 0.374 1.554 6.901 1.00 96.69 88 VAL A O 1
ATOM 714 N N . LYS A 1 89 ? -0.105 -0.512 6.168 1.00 96.94 89 LYS A N 1
ATOM 715 C CA . LYS A 1 89 ? 1.267 -0.923 5.851 1.00 96.94 89 LYS A CA 1
ATOM 716 C C . LYS A 1 89 ? 1.431 -1.065 4.349 1.00 96.94 89 LYS A C 1
ATOM 718 O O . LYS A 1 89 ? 0.541 -1.580 3.678 1.00 96.94 89 LYS A O 1
ATOM 723 N N . SER A 1 90 ? 2.582 -0.670 3.824 1.00 96.88 90 SER A N 1
ATOM 724 C CA . SER A 1 90 ? 2.883 -0.801 2.404 1.00 96.88 90 SER A CA 1
ATOM 725 C C . SER A 1 90 ? 4.328 -1.187 2.141 1.00 96.88 90 SER A C 1
ATOM 727 O O . SER A 1 90 ? 5.238 -0.774 2.862 1.00 96.88 90 SER A O 1
ATOM 729 N N . TRP A 1 91 ? 4.528 -1.980 1.092 1.00 95.81 91 TRP A N 1
ATOM 730 C CA . TRP A 1 91 ? 5.839 -2.287 0.534 1.00 95.81 91 TRP A CA 1
ATOM 731 C C . TRP A 1 91 ? 5.712 -2.760 -0.916 1.00 95.81 91 TRP A C 1
ATOM 733 O O . TRP A 1 91 ? 4.642 -3.173 -1.364 1.00 95.81 91 TRP A O 1
ATOM 743 N N . VAL A 1 92 ? 6.819 -2.730 -1.653 1.00 94.38 92 VAL A N 1
ATOM 744 C CA . VAL A 1 92 ? 6.918 -3.344 -2.986 1.00 94.38 92 VAL A CA 1
ATOM 745 C C . VAL A 1 92 ? 7.446 -4.773 -2.825 1.00 94.38 92 VAL A C 1
ATOM 747 O O . VAL A 1 92 ? 8.387 -4.989 -2.056 1.00 94.38 92 VAL A O 1
ATOM 750 N N . LYS A 1 93 ? 6.862 -5.764 -3.515 1.00 91.19 93 LYS A N 1
ATOM 751 C CA . LYS A 1 93 ? 7.379 -7.146 -3.528 1.00 91.19 93 LYS A CA 1
ATOM 752 C C . LYS A 1 93 ? 8.840 -7.131 -3.975 1.00 91.19 93 LYS A C 1
ATOM 754 O O . LYS A 1 93 ? 9.221 -6.413 -4.894 1.00 91.19 93 LYS A O 1
ATOM 759 N N . GLY A 1 94 ? 9.679 -7.848 -3.239 1.00 85.19 94 GLY A N 1
ATOM 760 C CA . GLY A 1 94 ? 11.128 -7.810 -3.410 1.00 85.19 94 GLY A CA 1
ATOM 761 C C . GLY A 1 94 ? 11.811 -6.718 -2.590 1.00 85.19 94 GLY A C 1
ATOM 762 O O . GLY A 1 94 ? 13.016 -6.795 -2.395 1.00 85.19 94 GLY A O 1
ATOM 763 N N . LEU A 1 95 ? 11.083 -5.766 -1.995 1.00 87.75 95 LEU A N 1
ATOM 764 C CA . LEU A 1 95 ? 11.575 -4.699 -1.103 1.00 87.75 95 LEU A CA 1
ATOM 765 C C . LEU A 1 95 ? 10.974 -4.746 0.313 1.00 87.75 95 LEU A C 1
ATOM 767 O O . LEU A 1 95 ? 10.913 -3.742 1.005 1.00 87.75 95 LEU A O 1
ATOM 771 N N . GLU A 1 96 ? 10.628 -5.938 0.801 1.00 85.69 96 GLU A N 1
ATOM 772 C CA . GLU A 1 96 ? 10.077 -6.167 2.154 1.00 85.69 96 GLU A CA 1
ATOM 773 C C . GLU A 1 96 ? 10.870 -5.559 3.331 1.00 85.69 96 GLU A C 1
ATOM 775 O O . GLU A 1 96 ? 10.291 -5.307 4.382 1.00 85.69 96 GLU A O 1
ATOM 780 N N . HIS A 1 97 ? 12.177 -5.308 3.181 1.00 85.12 97 HIS A N 1
ATOM 781 C CA . HIS A 1 97 ? 12.986 -4.658 4.223 1.00 85.12 97 HIS A CA 1
ATOM 782 C C . HIS A 1 97 ? 12.707 -3.151 4.352 1.00 85.12 97 HIS A C 1
ATOM 784 O O . HIS A 1 97 ? 12.928 -2.588 5.418 1.00 85.12 97 HIS A O 1
ATOM 790 N N . ASP A 1 98 ? 12.204 -2.506 3.295 1.00 88.88 98 ASP A N 1
ATOM 791 C CA . ASP A 1 98 ? 11.747 -1.109 3.288 1.00 88.88 98 ASP A CA 1
ATOM 792 C C . ASP A 1 98 ? 10.219 -1.054 3.438 1.00 88.88 98 ASP A C 1
ATOM 794 O O . ASP A 1 98 ? 9.521 -0.320 2.739 1.00 88.88 98 ASP A O 1
ATOM 798 N N . LYS A 1 99 ? 9.671 -1.882 4.335 1.00 94.56 99 LYS A N 1
ATOM 799 C CA . LYS A 1 99 ? 8.256 -1.828 4.701 1.00 94.56 99 LYS A CA 1
ATOM 800 C C . LYS A 1 99 ? 7.972 -0.536 5.461 1.00 94.56 99 LYS A C 1
ATOM 802 O O . LYS A 1 99 ? 8.674 -0.196 6.411 1.00 94.56 99 LYS A O 1
ATOM 807 N N . GLN A 1 100 ? 6.932 0.178 5.044 1.00 95.69 100 GLN A N 1
ATOM 808 C CA . GLN A 1 100 ? 6.536 1.459 5.626 1.00 95.69 100 GLN A CA 1
ATOM 809 C C . GLN A 1 100 ? 5.108 1.375 6.165 1.00 95.69 100 GLN A C 1
ATOM 811 O O . GLN A 1 100 ? 4.280 0.628 5.647 1.00 95.69 100 GLN A O 1
ATOM 816 N N . GLU A 1 101 ? 4.822 2.135 7.218 1.00 95.81 101 GLU A N 1
ATOM 817 C CA . GLU A 1 101 ? 3.530 2.129 7.911 1.00 95.81 101 GLU A CA 1
ATOM 818 C C . GLU A 1 101 ? 3.050 3.572 8.121 1.00 95.81 101 GLU A C 1
ATOM 820 O O . GLU A 1 101 ? 3.872 4.495 8.207 1.00 95.81 101 GLU A O 1
ATOM 825 N N . THR A 1 102 ? 1.735 3.784 8.119 1.00 94.62 102 THR A N 1
ATOM 826 C CA . THR A 1 102 ? 1.129 5.076 8.466 1.00 94.62 102 THR A CA 1
ATOM 827 C C . THR A 1 102 ? 1.130 5.290 9.976 1.00 94.62 102 THR A C 1
ATOM 829 O O . THR A 1 102 ? 1.467 4.403 10.759 1.00 94.62 102 THR A O 1
ATOM 832 N N . ASP A 1 103 ? 0.699 6.474 10.400 1.00 91.25 103 ASP A N 1
ATOM 833 C CA . ASP A 1 103 ? 0.223 6.655 11.763 1.00 91.25 103 ASP A CA 1
ATOM 834 C C . ASP A 1 103 ? -1.131 5.949 11.987 1.00 91.25 103 ASP A C 1
ATOM 836 O O . ASP A 1 103 ? -1.781 5.510 11.034 1.00 91.25 103 ASP A O 1
ATOM 840 N N . VAL A 1 104 ? -1.544 5.837 13.251 1.00 90.44 104 VAL A N 1
ATOM 841 C CA . VAL A 1 104 ? -2.790 5.167 13.648 1.00 90.44 104 VAL A CA 1
ATOM 842 C C . VAL A 1 104 ? -3.941 6.172 13.706 1.00 90.44 104 VAL A C 1
ATOM 844 O O . VAL A 1 104 ? -3.830 7.247 14.310 1.00 90.44 104 VAL A O 1
ATOM 847 N N . HIS A 1 105 ? -5.065 5.821 13.085 1.00 89.19 105 HIS A N 1
ATOM 848 C CA . HIS A 1 105 ? -6.330 6.527 13.224 1.00 89.19 105 HIS A CA 1
ATOM 849 C C . HIS A 1 105 ? -7.165 5.880 14.330 1.00 89.19 105 HIS A C 1
ATOM 851 O O . HIS A 1 105 ? -7.835 4.880 14.102 1.00 89.19 105 HIS A O 1
ATOM 857 N N . PHE A 1 106 ? -7.137 6.478 15.518 1.00 84.50 106 PHE A N 1
ATOM 858 C CA . PHE A 1 106 ? -7.825 5.937 16.688 1.00 84.50 106 PHE A CA 1
ATOM 859 C C . PHE A 1 106 ? -9.344 6.142 16.659 1.00 84.50 106 PHE A C 1
ATOM 861 O O . PHE A 1 106 ? -9.818 7.244 16.362 1.00 84.50 106 PHE A O 1
ATOM 868 N N . ASN A 1 107 ? -10.073 5.127 17.121 1.00 79.31 107 ASN A N 1
ATOM 869 C CA . ASN A 1 107 ? -11.499 5.124 17.425 1.00 79.31 107 ASN A CA 1
ATOM 870 C C . ASN A 1 107 ? -12.389 5.495 16.227 1.00 79.31 107 ASN A C 1
ATOM 872 O O . ASN A 1 107 ? -13.271 6.357 16.325 1.00 79.31 107 ASN A O 1
ATOM 876 N N . SER A 1 108 ? -12.162 4.846 15.084 1.00 84.06 108 SER A N 1
ATOM 877 C CA . SER A 1 108 ? -13.059 4.970 13.937 1.00 84.06 108 SER A CA 1
ATOM 878 C C . SER A 1 108 ? -14.387 4.269 14.225 1.00 84.06 108 SER A C 1
ATOM 880 O O . SER A 1 108 ? -14.442 3.050 14.324 1.00 84.06 108 SER A O 1
ATOM 882 N N . LEU A 1 109 ? -15.476 5.032 14.349 1.00 81.94 109 LEU A N 1
ATOM 883 C CA . LEU A 1 109 ? -16.828 4.506 14.619 1.00 81.94 109 LEU A CA 1
ATOM 884 C C . LEU A 1 109 ? -17.600 4.130 13.341 1.00 81.94 109 LEU A C 1
ATOM 886 O O . LEU A 1 109 ? -18.663 3.499 13.383 1.00 81.94 109 LEU A O 1
ATOM 890 N N . THR A 1 110 ? -17.130 4.603 12.190 1.00 82.12 110 THR A N 1
ATOM 891 C CA . THR A 1 110 ? -17.774 4.432 10.878 1.00 82.12 110 THR A CA 1
ATOM 892 C C . THR A 1 110 ? -16.975 3.528 9.946 1.00 82.12 110 THR A C 1
ATOM 894 O O . THR A 1 110 ? -17.524 3.109 8.932 1.00 82.12 110 THR A O 1
ATOM 897 N N . GLY A 1 111 ? -15.729 3.189 10.295 1.00 83.44 111 GLY A N 1
ATOM 898 C CA . GLY A 1 111 ? -14.785 2.524 9.393 1.00 83.44 111 GLY A CA 1
ATOM 899 C C . GLY A 1 111 ? -14.082 3.511 8.453 1.00 83.44 111 GLY A C 1
ATOM 900 O O . GLY A 1 111 ? -13.435 3.101 7.491 1.00 83.44 111 GLY A O 1
ATOM 901 N N . GLU A 1 112 ? -14.228 4.813 8.712 1.00 89.50 112 GLU A N 1
ATOM 902 C CA . GLU A 1 112 ? -13.524 5.883 8.012 1.00 89.50 112 GLU A CA 1
ATOM 903 C C . GLU A 1 112 ? -12.185 6.179 8.696 1.00 89.50 112 GLU A C 1
ATOM 905 O O . GLU A 1 112 ? -12.106 6.251 9.923 1.00 89.50 112 GLU A O 1
ATOM 910 N N . GLY A 1 113 ? -11.129 6.384 7.918 1.00 89.12 113 GLY A N 1
ATOM 911 C CA . GLY A 1 113 ? -9.809 6.744 8.434 1.00 89.12 113 GLY A CA 1
ATOM 912 C C . GLY A 1 113 ? -9.158 7.782 7.538 1.00 89.12 113 GLY A C 1
ATOM 913 O O . GLY A 1 113 ? -9.117 7.608 6.330 1.00 89.12 113 GLY A O 1
ATOM 914 N N . ASN A 1 114 ? -8.639 8.864 8.114 1.00 91.94 114 ASN A N 1
ATOM 915 C CA . ASN A 1 114 ? -8.008 9.953 7.354 1.00 91.94 114 ASN A CA 1
ATOM 916 C C . ASN A 1 114 ? -6.517 9.999 7.677 1.00 91.94 114 ASN A C 1
ATOM 918 O O . ASN A 1 114 ? -6.174 10.223 8.839 1.00 91.94 114 ASN A O 1
ATOM 922 N N . PHE A 1 115 ? -5.631 9.846 6.695 1.00 91.44 115 PHE A N 1
ATOM 923 C CA . PHE A 1 115 ? -4.185 9.697 6.924 1.00 91.44 115 PHE A CA 1
ATOM 924 C C . PHE A 1 115 ? -3.361 10.831 6.318 1.00 91.44 115 PHE A C 1
ATOM 926 O O . PHE A 1 115 ? -2.504 11.396 7.002 1.00 91.44 115 PHE A O 1
ATOM 933 N N . ASN A 1 116 ? -3.628 11.189 5.059 1.00 94.31 116 ASN A N 1
ATOM 934 C CA . ASN A 1 116 ? -2.779 12.083 4.263 1.00 94.31 116 ASN A CA 1
ATOM 935 C C . ASN A 1 116 ? -1.290 11.712 4.400 1.00 94.31 116 ASN A C 1
ATOM 937 O O . ASN A 1 116 ? -0.452 12.552 4.735 1.00 94.31 116 ASN A O 1
ATOM 941 N N . TRP A 1 117 ? -0.964 10.432 4.220 1.00 94.81 117 TRP A N 1
ATOM 942 C CA . TRP A 1 117 ? 0.362 9.888 4.511 1.00 94.81 117 TRP A CA 1
ATOM 943 C C . TRP A 1 117 ? 1.069 9.427 3.241 1.00 94.81 117 TRP A C 1
ATOM 945 O O . TRP A 1 117 ? 0.501 8.669 2.461 1.00 94.81 117 TRP A O 1
ATOM 955 N N . ARG A 1 118 ? 2.323 9.852 3.038 1.00 96.62 118 ARG A N 1
ATOM 956 C CA . ARG A 1 118 ? 3.125 9.501 1.857 1.00 96.62 118 ARG A CA 1
ATOM 957 C C . ARG A 1 118 ? 4.158 8.416 2.155 1.00 96.62 118 ARG A C 1
ATOM 959 O O . ARG A 1 118 ? 5.082 8.633 2.939 1.00 96.62 118 ARG A O 1
ATOM 966 N N . PHE A 1 119 ? 4.068 7.299 1.452 1.00 96.62 119 PHE A N 1
ATOM 967 C CA . PHE A 1 119 ? 5.146 6.330 1.303 1.00 96.62 119 PHE A CA 1
ATOM 968 C C . PHE A 1 119 ? 6.018 6.675 0.100 1.00 96.62 119 PHE A C 1
ATOM 970 O O . PHE A 1 119 ? 5.525 7.159 -0.921 1.00 96.62 119 PHE A O 1
ATOM 977 N N . VAL A 1 120 ? 7.316 6.414 0.223 1.00 95.81 120 VAL A N 1
ATOM 978 C CA . VAL A 1 120 ? 8.298 6.650 -0.842 1.00 95.81 120 VAL A CA 1
ATOM 979 C C . VAL A 1 120 ? 9.174 5.414 -0.952 1.00 95.81 120 VAL A C 1
ATOM 981 O O . VAL A 1 120 ? 9.923 5.119 -0.019 1.00 95.81 120 VAL A O 1
ATOM 984 N N . PHE A 1 121 ? 9.072 4.706 -2.073 1.00 95.25 121 PHE A N 1
ATOM 985 C CA . PHE A 1 121 ? 9.829 3.490 -2.363 1.00 95.25 121 PHE A CA 1
ATOM 986 C C . PHE A 1 121 ? 10.751 3.728 -3.551 1.00 95.25 121 PHE A C 1
ATOM 988 O O . PHE A 1 121 ? 10.318 4.274 -4.563 1.00 95.25 121 PHE A O 1
ATOM 995 N N . ARG A 1 122 ? 12.006 3.289 -3.455 1.00 93.94 122 ARG A N 1
ATOM 996 C CA . ARG A 1 122 ? 12.965 3.329 -4.566 1.00 93.94 122 ARG A CA 1
ATOM 997 C C . ARG A 1 122 ? 13.304 1.914 -4.994 1.00 93.94 122 ARG A C 1
ATOM 999 O O . ARG A 1 122 ? 13.621 1.092 -4.140 1.00 93.94 122 ARG A O 1
ATOM 1006 N N . PHE A 1 123 ? 13.214 1.633 -6.289 1.00 93.38 123 PHE A N 1
ATOM 1007 C CA . PHE A 1 123 ? 13.467 0.298 -6.823 1.00 93.38 123 PHE A CA 1
ATOM 1008 C C . PHE A 1 123 ? 13.975 0.327 -8.259 1.00 93.38 123 PHE A C 1
ATOM 1010 O O . PHE A 1 123 ? 13.678 1.246 -9.019 1.00 93.38 123 PHE A O 1
ATOM 1017 N N . ASP A 1 124 ? 14.698 -0.722 -8.627 1.00 93.12 124 ASP A N 1
ATOM 1018 C CA . ASP A 1 124 ? 15.277 -0.910 -9.950 1.00 93.12 124 ASP A CA 1
ATOM 1019 C C . ASP A 1 124 ? 14.376 -1.830 -10.781 1.00 93.12 124 ASP A C 1
ATOM 1021 O O . ASP A 1 124 ? 13.996 -2.907 -10.328 1.00 93.12 124 ASP A O 1
ATOM 1025 N N . TYR A 1 125 ? 13.989 -1.405 -11.982 1.00 92.31 125 TYR A N 1
ATOM 1026 C CA . TYR A 1 125 ? 12.998 -2.097 -12.810 1.00 92.31 125 TYR A CA 1
ATOM 1027 C C . TYR A 1 125 ? 13.526 -2.393 -14.211 1.00 92.31 125 TYR A C 1
ATOM 1029 O O . TYR A 1 125 ? 14.133 -1.535 -14.852 1.00 92.31 125 TYR A O 1
ATOM 1037 N N . LEU A 1 126 ? 13.236 -3.597 -14.705 1.00 91.00 126 LEU A N 1
ATOM 1038 C CA . LEU A 1 126 ? 13.553 -4.066 -16.052 1.00 91.00 126 LEU A CA 1
ATOM 1039 C C . LEU A 1 126 ? 12.285 -4.015 -16.925 1.00 91.00 126 LEU A C 1
ATOM 1041 O O . LEU A 1 126 ? 11.423 -4.889 -16.806 1.00 91.00 126 LEU A O 1
ATOM 1045 N N . PRO A 1 127 ? 12.137 -3.032 -17.838 1.00 86.38 127 PRO A N 1
ATOM 1046 C CA . PRO A 1 127 ? 10.894 -2.837 -18.592 1.00 86.38 127 PRO A CA 1
ATOM 1047 C C . PRO A 1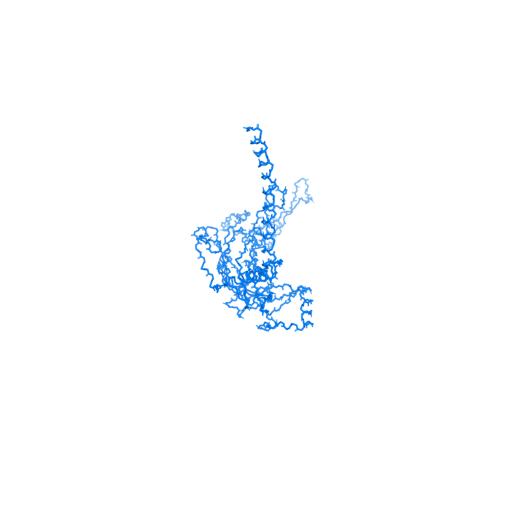 127 ? 10.481 -4.005 -19.490 1.00 86.38 127 PRO A C 1
ATOM 1049 O O . PRO A 1 127 ? 9.284 -4.240 -19.667 1.00 86.38 127 PRO A O 1
ATOM 1052 N N . THR A 1 128 ? 11.455 -4.721 -20.054 1.00 84.44 128 THR A N 1
ATOM 1053 C CA . THR A 1 128 ? 11.219 -5.851 -20.963 1.00 84.44 128 THR A CA 1
ATOM 1054 C C . THR A 1 128 ? 10.698 -7.076 -20.214 1.00 84.44 128 THR A C 1
ATOM 1056 O O . THR A 1 128 ? 9.729 -7.691 -20.651 1.00 84.44 128 THR A O 1
ATOM 1059 N N . GLU A 1 129 ? 11.305 -7.394 -19.068 1.00 84.75 129 GLU A N 1
ATOM 1060 C CA . GLU A 1 129 ? 10.942 -8.549 -18.234 1.00 84.75 129 GLU A CA 1
ATOM 1061 C C . GLU A 1 129 ? 9.751 -8.246 -17.309 1.00 84.75 129 GLU A C 1
ATOM 1063 O O . GLU A 1 129 ? 9.040 -9.153 -16.894 1.00 84.75 129 GLU A O 1
ATOM 1068 N N . ARG A 1 130 ? 9.467 -6.958 -17.057 1.00 86.69 130 ARG A N 1
ATOM 1069 C CA . ARG A 1 130 ? 8.445 -6.460 -16.116 1.00 86.69 130 ARG A CA 1
ATOM 1070 C C . ARG A 1 130 ? 8.703 -6.848 -14.662 1.00 86.69 130 ARG A C 1
ATOM 1072 O O . ARG A 1 130 ? 7.778 -6.948 -13.851 1.00 86.69 130 ARG A O 1
ATOM 1079 N N . GLU A 1 131 ? 9.976 -6.997 -14.333 1.00 88.19 131 GLU A N 1
ATOM 1080 C CA . GLU A 1 131 ? 10.452 -7.427 -13.028 1.00 88.19 131 GLU A CA 1
ATOM 1081 C C . GLU A 1 131 ? 11.267 -6.320 -12.358 1.00 88.19 131 GLU A C 1
ATOM 1083 O O . GLU A 1 131 ? 11.928 -5.506 -13.006 1.00 88.19 131 GLU A O 1
ATOM 1088 N N . VAL A 1 132 ? 11.190 -6.284 -11.034 1.00 89.19 132 VAL A N 1
ATOM 1089 C CA . VAL A 1 132 ? 12.057 -5.492 -10.172 1.00 89.19 132 VAL A CA 1
ATOM 1090 C C . VAL A 1 132 ? 13.311 -6.312 -9.908 1.00 89.19 132 VAL A C 1
ATOM 1092 O O . VAL A 1 132 ? 13.225 -7.449 -9.436 1.00 89.19 132 VAL A O 1
ATOM 1095 N N . SER A 1 133 ? 14.470 -5.731 -10.201 1.00 86.50 133 SER A N 1
ATOM 1096 C CA . SER A 1 133 ? 15.765 -6.286 -9.826 1.00 86.50 133 SER A CA 1
ATOM 1097 C C . SER A 1 133 ? 16.119 -5.810 -8.425 1.00 86.50 133 SER A C 1
ATOM 1099 O O . SER A 1 133 ? 16.191 -4.611 -8.165 1.00 86.50 133 SER A O 1
ATOM 1101 N N . VAL A 1 134 ? 16.355 -6.740 -7.510 1.00 84.56 134 VAL A N 1
ATOM 1102 C CA . VAL A 1 134 ? 16.711 -6.432 -6.129 1.00 84.56 134 VAL A CA 1
ATOM 1103 C C . VAL A 1 134 ? 18.008 -7.136 -5.783 1.00 84.56 134 VAL A C 1
ATOM 1105 O O . VAL A 1 134 ? 18.088 -8.360 -5.826 1.00 84.56 134 VAL A O 1
ATOM 1108 N N . ARG A 1 135 ? 19.012 -6.374 -5.357 1.00 81.06 135 ARG A N 1
ATOM 1109 C CA . ARG A 1 135 ? 20.274 -6.929 -4.860 1.00 81.06 135 ARG A CA 1
ATOM 1110 C C . ARG A 1 135 ? 20.200 -7.103 -3.354 1.00 81.06 135 ARG A C 1
ATOM 1112 O O . ARG A 1 135 ? 19.989 -6.137 -2.624 1.00 81.06 135 ARG A O 1
ATOM 1119 N N . ARG A 1 136 ? 20.315 -8.344 -2.886 1.00 78.00 136 ARG A N 1
ATOM 1120 C CA . ARG A 1 136 ? 20.296 -8.687 -1.458 1.00 78.00 136 ARG A CA 1
ATOM 1121 C C . ARG A 1 136 ? 21.185 -9.883 -1.179 1.00 78.00 136 ARG A C 1
ATOM 1123 O O . ARG A 1 136 ? 21.391 -10.746 -2.026 1.00 78.00 136 ARG A O 1
ATOM 1130 N N . ARG A 1 137 ? 21.651 -9.986 0.062 1.00 76.94 137 ARG A N 1
ATOM 1131 C CA . ARG A 1 137 ? 22.330 -11.195 0.534 1.00 76.94 137 ARG A CA 1
ATOM 1132 C C . ARG A 1 137 ? 21.288 -12.286 0.815 1.00 76.94 137 ARG A C 1
ATOM 1134 O O . ARG A 1 137 ? 20.383 -12.031 1.610 1.00 76.94 137 ARG A O 1
ATOM 1141 N N . PRO A 1 138 ? 21.398 -13.482 0.208 1.00 72.69 138 PRO A N 1
ATOM 1142 C CA . PRO A 1 138 ? 20.424 -14.565 0.387 1.00 72.69 138 PRO A CA 1
ATOM 1143 C C . PRO A 1 138 ? 20.309 -15.076 1.827 1.00 72.69 138 PRO A C 1
ATOM 1145 O O . PRO A 1 138 ? 19.312 -15.699 2.178 1.00 72.69 138 PRO A O 1
ATOM 1148 N N . GLY A 1 139 ? 21.323 -14.847 2.666 1.00 76.44 139 GLY A N 1
ATOM 1149 C CA . GLY A 1 139 ? 21.319 -15.317 4.044 1.00 76.44 139 GLY A CA 1
ATOM 1150 C C . GLY A 1 139 ? 22.420 -14.692 4.902 1.00 76.44 139 GLY A C 1
ATOM 1151 O O . GLY A 1 139 ? 23.308 -14.016 4.378 1.00 76.44 139 GLY A O 1
ATOM 1152 N N . PRO A 1 140 ? 22.393 -14.946 6.222 1.00 73.31 140 PRO A N 1
ATOM 1153 C CA . PRO A 1 140 ? 23.285 -14.313 7.198 1.00 73.31 140 PRO A CA 1
ATOM 1154 C C . PRO A 1 140 ? 24.771 -14.669 7.024 1.00 73.31 140 PRO A C 1
ATOM 1156 O O . PRO A 1 140 ? 25.627 -13.993 7.585 1.00 73.31 140 PRO A O 1
ATOM 1159 N N . PHE A 1 141 ? 25.083 -15.699 6.233 1.00 79.12 141 PHE A N 1
ATOM 1160 C CA . PHE A 1 141 ? 26.449 -16.162 5.961 1.00 79.12 141 PHE A CA 1
ATOM 1161 C C . PHE A 1 141 ? 26.877 -15.979 4.497 1.00 79.12 141 PHE A C 1
ATOM 1163 O O . PHE A 1 141 ? 27.983 -16.372 4.132 1.00 79.12 141 PHE A O 1
ATOM 1170 N N . ALA A 1 142 ? 26.021 -15.405 3.644 1.00 72.38 142 ALA A N 1
ATOM 1171 C CA . ALA A 1 142 ? 26.369 -15.144 2.253 1.00 72.38 142 ALA A CA 1
ATOM 1172 C C . ALA A 1 142 ? 27.291 -13.919 2.167 1.00 72.38 142 ALA A C 1
ATOM 1174 O O . ALA A 1 142 ? 26.933 -12.828 2.619 1.00 72.38 142 ALA A O 1
ATOM 1175 N N . LEU A 1 143 ? 28.482 -14.115 1.599 1.00 74.06 143 LEU A N 1
ATOM 1176 C CA . LEU A 1 143 ? 29.473 -13.049 1.440 1.00 74.06 143 LEU A CA 1
ATOM 1177 C C . LEU A 1 143 ? 29.100 -12.085 0.302 1.00 74.06 143 LEU A C 1
ATOM 1179 O O . LEU A 1 143 ? 29.372 -10.890 0.397 1.00 74.06 143 LEU A O 1
ATOM 1183 N N . GLU A 1 144 ? 28.458 -12.610 -0.744 1.00 75.94 144 GLU A N 1
ATOM 1184 C CA . GLU A 1 144 ? 28.104 -11.884 -1.964 1.00 75.94 144 GLU A CA 1
ATOM 1185 C C . GLU A 1 144 ? 26.603 -11.573 -2.034 1.00 75.94 144 GLU A C 1
ATOM 1187 O O . GLU A 1 144 ? 25.750 -12.328 -1.555 1.00 75.94 144 GLU A O 1
ATOM 1192 N N . GLU A 1 145 ? 26.283 -10.426 -2.632 1.00 79.31 145 GLU A N 1
ATOM 1193 C CA . GLU A 1 145 ? 24.913 -10.009 -2.917 1.00 79.31 145 GLU A CA 1
ATOM 1194 C C . GLU A 1 145 ? 24.420 -10.705 -4.183 1.00 79.31 145 GLU A C 1
ATOM 1196 O O . GLU A 1 145 ? 25.038 -10.603 -5.240 1.00 79.31 145 GLU A O 1
ATOM 1201 N N . ALA A 1 146 ? 23.295 -11.406 -4.075 1.00 79.25 146 ALA A N 1
ATOM 1202 C CA . ALA A 1 146 ? 22.627 -12.000 -5.217 1.00 79.25 146 ALA A CA 1
ATOM 1203 C C . ALA A 1 146 ? 21.556 -11.040 -5.751 1.00 79.25 146 ALA A C 1
ATOM 1205 O O . ALA A 1 146 ? 20.893 -10.324 -4.992 1.00 79.25 146 ALA A O 1
ATOM 1206 N N . GLU A 1 147 ? 21.393 -11.026 -7.071 1.00 82.56 147 GLU A N 1
ATOM 1207 C CA . GLU A 1 147 ? 20.345 -10.270 -7.746 1.00 82.56 147 GLU A CA 1
ATOM 1208 C C . GLU A 1 147 ? 19.107 -11.160 -7.884 1.00 82.56 147 GLU A C 1
ATOM 1210 O O . GLU A 1 147 ? 19.111 -12.174 -8.581 1.00 82.56 147 GLU A O 1
ATOM 1215 N N . PHE A 1 148 ? 18.051 -10.797 -7.170 1.00 83.31 148 PHE A N 1
ATOM 1216 C CA . PHE A 1 148 ? 16.759 -11.459 -7.213 1.00 83.31 148 PHE A CA 1
ATOM 1217 C C . PHE A 1 148 ? 15.820 -10.674 -8.112 1.00 83.31 148 PHE A C 1
ATOM 1219 O O . PHE A 1 148 ? 15.751 -9.447 -8.027 1.00 83.31 148 PHE A O 1
ATOM 1226 N N . ARG A 1 149 ? 15.065 -11.388 -8.943 1.00 87.19 149 ARG A N 1
ATOM 1227 C CA . ARG A 1 149 ? 14.024 -10.798 -9.779 1.00 87.19 149 ARG A CA 1
ATOM 1228 C C . ARG A 1 149 ? 12.659 -11.164 -9.230 1.00 87.19 149 ARG A C 1
ATOM 1230 O O . ARG A 1 149 ? 12.414 -12.321 -8.890 1.00 87.19 149 ARG A O 1
ATOM 1237 N N . GLN A 1 150 ? 11.797 -10.167 -9.093 1.00 89.00 150 GLN A N 1
ATOM 1238 C CA . GLN A 1 150 ? 10.427 -10.349 -8.623 1.00 89.00 150 GLN A CA 1
ATOM 1239 C C . GLN A 1 150 ? 9.467 -9.468 -9.420 1.00 89.00 150 GLN A C 1
ATOM 1241 O O . GLN A 1 150 ? 9.864 -8.404 -9.891 1.00 89.00 150 GLN A O 1
ATOM 1246 N N . PRO A 1 151 ? 8.191 -9.857 -9.564 1.00 91.12 151 PRO A N 1
ATOM 1247 C CA . PRO A 1 151 ? 7.216 -9.014 -10.240 1.00 91.12 151 PRO A CA 1
ATOM 1248 C C . PRO A 1 151 ? 7.023 -7.691 -9.488 1.00 91.12 151 PRO A C 1
ATOM 1250 O O . PRO A 1 151 ? 6.977 -7.651 -8.257 1.00 91.12 151 PRO A O 1
ATOM 1253 N N . ALA A 1 152 ? 6.865 -6.601 -10.240 1.00 91.88 152 ALA A N 1
ATOM 1254 C CA . ALA A 1 152 ? 6.639 -5.267 -9.691 1.00 91.88 152 ALA A CA 1
ATOM 1255 C C . ALA A 1 152 ? 5.223 -5.138 -9.102 1.00 91.88 152 ALA A C 1
ATOM 1257 O O . ALA A 1 152 ? 4.298 -4.683 -9.776 1.00 91.88 152 ALA A O 1
ATOM 1258 N N . VAL A 1 153 ? 5.047 -5.554 -7.847 1.00 94.88 153 VAL A N 1
ATOM 1259 C CA . VAL A 1 153 ? 3.756 -5.536 -7.143 1.00 94.88 153 VAL A CA 1
ATOM 1260 C C . VAL A 1 153 ? 3.847 -4.658 -5.903 1.00 94.88 153 VAL A C 1
ATOM 1262 O O . VAL A 1 153 ? 4.693 -4.886 -5.044 1.00 94.88 153 VAL A O 1
ATOM 1265 N N . LEU A 1 154 ? 2.961 -3.672 -5.792 1.00 95.62 154 LEU A N 1
ATOM 1266 C CA . LEU A 1 154 ? 2.753 -2.906 -4.569 1.00 95.62 154 LEU A CA 1
ATOM 1267 C C . LEU A 1 154 ? 1.749 -3.643 -3.686 1.00 95.62 154 LEU A C 1
ATOM 1269 O O . LEU A 1 154 ? 0.638 -3.935 -4.124 1.00 95.62 154 LEU A O 1
ATOM 1273 N N . VAL A 1 155 ? 2.130 -3.909 -2.445 1.00 96.44 155 VAL A N 1
ATOM 1274 C CA . VAL A 1 155 ? 1.255 -4.494 -1.434 1.00 96.44 155 VAL A CA 1
ATOM 1275 C C . VAL A 1 155 ? 0.826 -3.395 -0.469 1.00 96.44 155 VAL A C 1
ATOM 1277 O O . VAL A 1 155 ? 1.647 -2.609 0.013 1.00 96.44 155 VAL A O 1
ATOM 1280 N N . LEU A 1 156 ? -0.474 -3.341 -0.203 1.00 96.75 156 LEU A N 1
ATOM 1281 C CA . LEU A 1 156 ? -1.104 -2.513 0.814 1.00 96.75 156 LEU A CA 1
ATOM 1282 C C . LEU A 1 156 ? -1.848 -3.438 1.771 1.00 96.75 156 LEU A C 1
ATOM 1284 O O . LEU A 1 156 ? -2.601 -4.304 1.338 1.00 96.75 156 LEU A O 1
ATOM 1288 N N . GLN A 1 157 ? -1.630 -3.276 3.069 1.00 96.44 157 GLN A N 1
ATOM 1289 C CA . GLN A 1 157 ? -2.348 -4.013 4.101 1.00 96.44 157 GLN A CA 1
ATOM 1290 C C . GLN A 1 157 ? -2.978 -3.051 5.088 1.00 96.44 157 GLN A C 1
ATOM 1292 O O . GLN A 1 157 ? -2.321 -2.111 5.531 1.00 96.44 157 GLN A O 1
ATOM 1297 N N . VAL A 1 158 ? -4.219 -3.325 5.462 1.00 95.94 158 VAL A N 1
ATOM 1298 C CA . VAL A 1 158 ? -4.946 -2.586 6.491 1.00 95.94 158 VAL A CA 1
ATOM 1299 C C . VAL A 1 158 ? -5.001 -3.446 7.743 1.00 95.94 158 VAL A C 1
ATOM 1301 O O . VAL A 1 158 ? -5.251 -4.651 7.666 1.00 95.94 158 VAL A O 1
ATOM 1304 N N . TRP A 1 159 ? -4.725 -2.824 8.879 1.00 94.94 159 TRP A N 1
ATOM 1305 C CA . TRP A 1 159 ? -4.610 -3.477 10.174 1.00 94.94 159 TRP A CA 1
ATOM 1306 C C . TRP A 1 159 ? -5.374 -2.684 11.234 1.00 94.94 159 TRP A C 1
ATOM 1308 O O . TRP A 1 159 ? -5.486 -1.459 11.117 1.00 94.94 159 TRP A O 1
ATOM 1318 N N . ASP A 1 160 ? -5.843 -3.393 12.256 1.00 91.38 160 ASP A N 1
ATOM 1319 C CA . ASP A 1 160 ? -6.359 -2.821 13.496 1.00 91.38 160 ASP A CA 1
ATOM 1320 C C . ASP A 1 160 ? -5.240 -2.787 14.541 1.00 91.38 160 ASP A C 1
ATOM 1322 O O . ASP A 1 160 ? -4.480 -3.753 14.682 1.00 91.38 160 ASP A O 1
ATOM 1326 N N . TYR A 1 161 ? -5.044 -1.648 15.196 1.00 88.88 161 TYR A N 1
ATOM 1327 C CA . TYR A 1 161 ? -3.991 -1.469 16.187 1.00 88.88 161 TYR A CA 1
ATOM 1328 C C . TYR A 1 161 ? -4.521 -1.770 17.582 1.00 88.88 161 TYR A C 1
ATOM 1330 O O . TYR A 1 161 ? -5.304 -1.011 18.140 1.00 88.88 161 TYR A O 1
ATOM 1338 N N . ASP A 1 162 ? -3.970 -2.805 18.198 1.00 83.88 162 ASP A N 1
ATOM 1339 C CA . ASP A 1 162 ? -4.330 -3.205 19.544 1.00 83.88 162 ASP A CA 1
ATOM 1340 C C . ASP A 1 162 ? -3.282 -2.748 20.558 1.00 83.88 162 ASP A C 1
ATOM 1342 O O . ASP A 1 162 ? -2.081 -2.985 20.422 1.00 83.88 162 ASP A O 1
ATOM 1346 N N . CYS A 1 163 ? -3.726 -2.110 21.643 1.00 73.00 163 CYS A N 1
ATOM 1347 C CA . CYS A 1 163 ? -2.803 -1.675 22.696 1.00 73.00 163 CYS A CA 1
ATOM 1348 C C . CYS A 1 163 ? -2.256 -2.833 23.551 1.00 73.00 163 CYS A C 1
ATOM 1350 O O . CYS A 1 163 ? -1.196 -2.684 24.162 1.00 73.00 163 CYS A O 1
ATOM 1352 N N . ILE A 1 164 ? -3.011 -3.931 23.687 1.00 70.38 164 ILE A N 1
ATOM 1353 C CA . ILE A 1 164 ? -2.733 -5.020 24.647 1.00 70.38 164 ILE A CA 1
ATOM 1354 C C . ILE A 1 164 ? -2.545 -6.368 23.935 1.00 70.38 164 ILE A C 1
ATOM 1356 O O . ILE A 1 164 ? -1.717 -7.171 24.370 1.00 70.38 164 ILE A O 1
ATOM 1360 N N . SER A 1 165 ? -3.299 -6.621 22.866 1.00 78.12 165 SER A N 1
ATOM 1361 C CA . SER A 1 165 ? -3.231 -7.824 22.028 1.00 78.12 165 SER A CA 1
ATOM 1362 C C . SER A 1 165 ? -2.284 -7.653 20.835 1.00 78.12 165 SER A C 1
ATOM 1364 O O . SER A 1 165 ? -1.650 -6.615 20.649 1.00 78.12 165 SER A O 1
ATOM 1366 N N . ALA A 1 166 ? -2.131 -8.724 20.052 1.00 85.06 166 ALA A N 1
ATOM 1367 C CA . ALA A 1 166 ? -1.524 -8.624 18.734 1.00 85.06 166 ALA A CA 1
ATOM 1368 C C . ALA A 1 166 ? -2.483 -7.894 17.785 1.00 85.06 166 ALA A C 1
ATOM 1370 O O . ALA A 1 166 ? -3.672 -8.167 17.811 1.00 85.06 166 ALA A O 1
ATOM 1371 N N . ASN A 1 167 ? -1.939 -7.019 16.941 1.00 87.38 167 ASN A N 1
ATOM 1372 C CA . ASN A 1 167 ? -2.711 -6.274 15.948 1.00 87.38 167 ASN A CA 1
ATOM 1373 C C . ASN A 1 167 ? -3.449 -7.212 14.986 1.00 87.38 167 ASN A C 1
ATOM 1375 O O . ASN A 1 167 ? -2.824 -8.113 14.413 1.00 87.38 167 ASN A O 1
ATOM 1379 N N . ASP A 1 168 ? -4.722 -6.926 14.732 1.00 87.38 168 ASP A N 1
ATOM 1380 C CA . ASP A 1 168 ? -5.564 -7.745 13.871 1.00 87.38 168 ASP A CA 1
ATOM 1381 C C . ASP A 1 168 ? -5.418 -7.363 12.392 1.00 87.38 168 ASP A C 1
ATOM 1383 O O . ASP A 1 168 ? -5.351 -6.195 11.993 1.00 87.38 168 ASP A O 1
ATOM 1387 N N . PHE A 1 169 ? -5.320 -8.383 11.540 1.00 91.75 169 PHE A N 1
ATOM 1388 C CA . PHE A 1 169 ? -5.230 -8.202 10.097 1.00 91.75 169 PHE A CA 1
ATOM 1389 C C . PHE A 1 169 ? -6.627 -8.024 9.502 1.00 91.75 169 PHE A C 1
ATOM 1391 O O . PHE A 1 169 ? -7.425 -8.964 9.464 1.00 91.75 169 PHE A O 1
ATOM 1398 N N . LEU A 1 170 ? -6.896 -6.829 8.970 1.00 90.44 170 LEU A N 1
ATOM 1399 C CA . LEU A 1 170 ? -8.191 -6.508 8.376 1.00 90.44 170 LEU A CA 1
ATOM 1400 C C . LEU A 1 170 ? -8.240 -6.892 6.900 1.00 90.44 170 LEU A C 1
ATOM 1402 O O . LEU A 1 170 ? -9.261 -7.391 6.439 1.00 90.44 170 LEU A O 1
ATOM 1406 N N . GLY A 1 171 ? -7.159 -6.708 6.141 1.00 93.50 171 GLY A N 1
ATOM 1407 C CA . GLY A 1 171 ? -7.084 -7.211 4.770 1.00 93.50 171 GLY A CA 1
ATOM 1408 C C . GLY A 1 171 ? -5.902 -6.690 3.962 1.00 93.50 171 GLY A C 1
ATOM 1409 O O . GLY A 1 171 ? -5.114 -5.856 4.417 1.00 93.50 171 GLY A O 1
ATOM 1410 N N . SER A 1 172 ? -5.774 -7.194 2.737 1.00 95.50 172 SER A N 1
ATOM 1411 C CA . SER A 1 172 ? -4.710 -6.848 1.801 1.00 95.50 172 SER A CA 1
ATOM 1412 C C . SER A 1 172 ? -5.243 -6.428 0.434 1.00 95.50 172 SER A C 1
ATOM 1414 O O . SER A 1 172 ? -6.364 -6.729 0.026 1.00 95.50 172 SER A O 1
ATOM 1416 N N . LEU A 1 173 ? -4.398 -5.691 -0.271 1.00 94.50 173 LEU A N 1
ATOM 1417 C CA . LEU A 1 173 ? -4.569 -5.259 -1.641 1.00 94.50 173 LEU A CA 1
ATOM 1418 C C . LEU A 1 173 ? -3.214 -5.385 -2.335 1.00 94.50 173 LEU A C 1
ATOM 1420 O O . LEU A 1 173 ? -2.222 -4.804 -1.893 1.00 94.50 173 LEU A O 1
ATOM 1424 N N . GLU A 1 174 ? -3.177 -6.126 -3.436 1.00 94.31 174 GLU A N 1
ATOM 1425 C CA . GLU A 1 174 ? -1.983 -6.284 -4.261 1.00 94.31 174 GLU A CA 1
ATOM 1426 C C . GLU A 1 174 ? -2.199 -5.644 -5.634 1.00 94.31 174 GLU A C 1
ATOM 1428 O O . GLU A 1 174 ? -3.136 -5.975 -6.357 1.00 94.31 174 GLU A O 1
ATOM 1433 N N . LEU A 1 175 ? -1.322 -4.714 -6.010 1.00 94.12 175 LEU A N 1
ATOM 1434 C CA . LEU A 1 175 ? -1.406 -3.966 -7.261 1.00 94.12 175 LEU A CA 1
ATOM 1435 C C . LEU A 1 175 ? -0.163 -4.226 -8.107 1.00 94.12 175 LEU A C 1
ATOM 1437 O O . LEU A 1 175 ? 0.933 -3.769 -7.784 1.00 94.12 175 LEU A O 1
ATOM 1441 N N . GLN A 1 176 ? -0.330 -4.935 -9.222 1.00 93.19 176 GLN A N 1
ATOM 1442 C CA . GLN A 1 176 ? 0.749 -5.143 -10.188 1.00 93.19 176 GLN A CA 1
ATOM 1443 C C . GLN A 1 176 ? 1.004 -3.848 -10.970 1.00 93.19 176 GLN A C 1
ATOM 1445 O O . GLN A 1 176 ? 0.213 -3.474 -11.828 1.00 93.19 176 GLN A O 1
ATOM 1450 N N . LEU A 1 177 ? 2.113 -3.155 -10.715 1.00 93.88 177 LEU A N 1
ATOM 1451 C CA . LEU A 1 177 ? 2.409 -1.843 -11.310 1.00 93.88 177 LEU A CA 1
ATOM 1452 C C . LEU A 1 177 ? 2.340 -1.813 -12.858 1.00 93.88 177 LEU A C 1
ATOM 1454 O O . LEU A 1 177 ? 1.845 -0.821 -13.406 1.00 93.88 177 LEU A O 1
ATOM 1458 N N . PRO A 1 178 ? 2.783 -2.855 -13.598 1.00 92.81 178 PRO A N 1
ATOM 1459 C CA . PRO A 1 178 ? 2.687 -2.876 -15.059 1.00 92.81 178 PRO A CA 1
ATOM 1460 C C . PRO A 1 178 ? 1.267 -3.101 -15.591 1.00 92.81 178 PRO A C 1
ATOM 1462 O O . PRO A 1 178 ? 1.004 -2.783 -16.751 1.00 92.81 178 PRO A O 1
ATOM 1465 N N . ASP A 1 179 ? 0.377 -3.676 -14.786 1.00 91.56 179 ASP A N 1
ATOM 1466 C CA . ASP A 1 179 ? -0.963 -4.084 -15.200 1.00 91.56 179 ASP A CA 1
ATOM 1467 C C . ASP A 1 179 ? -1.912 -4.134 -13.994 1.00 91.56 179 ASP A C 1
ATOM 1469 O O . ASP A 1 179 ? -2.348 -5.198 -13.567 1.00 91.56 179 ASP A O 1
ATOM 1473 N N . MET A 1 180 ? -2.206 -2.975 -13.408 1.00 91.88 180 MET A N 1
ATOM 1474 C CA . MET A 1 180 ? -3.086 -2.860 -12.242 1.00 91.88 180 MET A CA 1
ATOM 1475 C C . MET A 1 180 ? -4.492 -2.438 -12.655 1.00 91.88 180 MET A C 1
ATOM 1477 O O . MET A 1 180 ? -4.676 -1.706 -13.629 1.00 91.88 180 MET A O 1
ATOM 1481 N N . VAL A 1 181 ? -5.500 -2.836 -11.880 1.00 93.00 181 VAL A N 1
ATOM 1482 C CA . VAL A 1 181 ? -6.860 -2.305 -12.027 1.00 93.00 181 VAL A CA 1
ATOM 1483 C C . VAL A 1 181 ? -6.883 -0.812 -11.679 1.00 93.00 181 VAL A C 1
ATOM 1485 O O . VAL A 1 181 ? -6.257 -0.370 -10.710 1.00 93.00 181 VAL A O 1
ATOM 1488 N N . ARG A 1 182 ? -7.606 -0.006 -12.460 1.00 92.69 182 ARG A N 1
ATOM 1489 C CA . ARG A 1 182 ? -7.842 1.401 -12.117 1.00 92.69 182 ARG A CA 1
ATOM 1490 C C . ARG A 1 182 ? -8.785 1.480 -10.921 1.00 92.69 182 ARG A C 1
ATOM 1492 O O . ARG A 1 182 ? -9.845 0.861 -10.934 1.00 92.69 182 ARG A O 1
ATOM 1499 N N . GLY A 1 183 ? -8.413 2.285 -9.931 1.00 92.19 183 GLY A N 1
ATOM 1500 C CA . GLY A 1 183 ? -9.269 2.547 -8.780 1.00 92.19 183 GLY A CA 1
ATOM 1501 C C . GLY A 1 183 ? -10.573 3.237 -9.184 1.00 92.19 183 GLY A C 1
ATOM 1502 O O . GLY A 1 183 ? -10.634 3.973 -10.178 1.00 92.19 183 GLY A O 1
ATOM 1503 N N . ALA A 1 184 ? -11.624 3.009 -8.403 1.00 93.81 184 ALA A N 1
ATOM 1504 C CA . ALA A 1 184 ? -12.894 3.698 -8.566 1.00 93.81 184 ALA A CA 1
ATOM 1505 C C . ALA A 1 184 ? -12.739 5.197 -8.257 1.00 93.81 184 ALA A C 1
ATOM 1507 O O . ALA A 1 184 ? -11.888 5.607 -7.470 1.00 93.81 184 ALA A O 1
ATOM 1508 N N . ARG A 1 185 ? -13.577 6.039 -8.873 1.00 91.94 185 ARG A N 1
ATOM 1509 C CA . ARG A 1 185 ? -13.550 7.497 -8.633 1.00 91.94 185 ARG A CA 1
ATOM 1510 C C . ARG A 1 185 ? -14.081 7.892 -7.257 1.00 91.94 185 ARG A C 1
ATOM 1512 O O . ARG A 1 185 ? -13.793 8.988 -6.797 1.00 91.94 185 ARG A O 1
ATOM 1519 N N . GLY A 1 186 ? -14.864 7.016 -6.638 1.00 92.75 186 GLY A N 1
ATOM 1520 C CA . GLY A 1 186 ? -15.449 7.226 -5.327 1.00 92.75 186 GLY A CA 1
ATOM 1521 C C . GLY A 1 186 ? -15.671 5.900 -4.599 1.00 92.75 186 GLY A C 1
ATOM 1522 O O . GLY A 1 186 ? -15.662 4.841 -5.240 1.00 92.75 186 GLY A O 1
ATOM 1523 N N . PRO A 1 187 ? -15.900 5.966 -3.284 1.00 90.00 187 PRO A N 1
ATOM 1524 C CA . PRO A 1 187 ? -16.041 4.801 -2.415 1.00 90.00 187 PRO A CA 1
ATOM 1525 C C . PRO A 1 187 ? -17.300 3.982 -2.724 1.00 90.00 187 PRO A C 1
ATOM 1527 O O . PRO A 1 187 ? -17.275 2.755 -2.650 1.00 90.00 187 PRO A O 1
ATOM 1530 N N . GLU A 1 188 ? -18.385 4.627 -3.158 1.00 88.75 188 GLU A N 1
ATOM 1531 C CA . GLU A 1 188 ? -19.649 3.964 -3.514 1.00 88.75 188 GLU A CA 1
ATOM 1532 C C . GLU A 1 188 ? -19.526 3.059 -4.751 1.00 88.75 188 GLU A C 1
ATOM 1534 O O . GLU A 1 188 ? -20.208 2.044 -4.860 1.00 88.75 188 GLU A O 1
ATOM 1539 N N . LEU A 1 189 ? -18.639 3.419 -5.686 1.00 88.69 189 LEU A N 1
ATOM 1540 C CA . LEU A 1 189 ? -18.378 2.663 -6.916 1.00 88.69 189 LEU A CA 1
ATOM 1541 C C . LEU A 1 189 ? -17.291 1.594 -6.725 1.00 88.69 189 LEU A C 1
ATOM 1543 O O . LEU A 1 189 ? -17.031 0.802 -7.634 1.00 88.69 189 LEU A O 1
ATOM 1547 N N . CYS A 1 190 ? -16.628 1.591 -5.569 1.00 90.06 190 CYS A N 1
ATOM 1548 C CA . CYS A 1 190 ? -15.611 0.618 -5.220 1.00 90.06 190 CYS A CA 1
ATOM 1549 C C . CYS A 1 190 ? -16.295 -0.664 -4.728 1.00 90.06 190 CYS A C 1
ATOM 1551 O O . CYS A 1 190 ? -16.864 -0.698 -3.639 1.00 90.06 190 CYS A O 1
ATOM 1553 N N . SER A 1 191 ? -16.260 -1.711 -5.549 1.00 88.25 191 SER A N 1
ATOM 1554 C CA . SER A 1 191 ? -16.822 -3.029 -5.231 1.00 88.25 191 SER A CA 1
ATOM 1555 C C . SER A 1 191 ? -15.719 -4.075 -5.161 1.00 88.25 191 SER A C 1
ATOM 1557 O O . SER A 1 191 ? -14.646 -3.897 -5.747 1.00 88.25 191 SER A O 1
ATOM 1559 N N . VAL A 1 192 ? -16.004 -5.203 -4.504 1.00 89.25 192 VAL A N 1
ATOM 1560 C CA . VAL A 1 192 ? -15.056 -6.322 -4.405 1.00 89.25 192 VAL A CA 1
ATOM 1561 C C . VAL A 1 192 ? -14.633 -6.865 -5.776 1.00 89.25 192 VAL A C 1
ATOM 1563 O O . VAL A 1 192 ? -13.545 -7.405 -5.927 1.00 89.25 192 VAL A O 1
ATOM 1566 N N . ARG A 1 193 ? -15.436 -6.622 -6.820 1.00 87.06 193 ARG A N 1
ATOM 1567 C CA . ARG A 1 193 ? -15.139 -7.024 -8.201 1.00 87.06 193 ARG A CA 1
ATOM 1568 C C . ARG A 1 193 ? -13.831 -6.446 -8.731 1.00 87.06 193 ARG A C 1
ATOM 1570 O O . ARG A 1 193 ? -13.235 -7.047 -9.617 1.00 87.06 193 ARG A O 1
ATOM 1577 N N . LEU A 1 194 ? -13.381 -5.302 -8.206 1.00 89.31 194 LEU A N 1
ATOM 1578 C CA . LEU A 1 194 ? -12.089 -4.715 -8.570 1.00 89.31 194 LEU A CA 1
ATOM 1579 C C . LEU A 1 194 ? -10.900 -5.521 -8.022 1.00 89.31 194 LEU A C 1
ATOM 1581 O O . LEU A 1 194 ? -9.813 -5.406 -8.575 1.00 89.31 194 LEU A O 1
ATOM 1585 N N . ALA A 1 195 ? -11.095 -6.343 -6.986 1.00 87.12 195 ALA A N 1
ATOM 1586 C CA . ALA A 1 195 ? -10.059 -7.218 -6.433 1.00 87.12 195 ALA A CA 1
ATOM 1587 C C . ALA A 1 195 ? -9.841 -8.501 -7.254 1.00 87.12 195 ALA A C 1
ATOM 1589 O O . ALA A 1 195 ? -8.857 -9.198 -7.032 1.00 87.12 195 ALA A O 1
ATOM 1590 N N . HIS A 1 196 ? -10.726 -8.826 -8.204 1.00 84.88 196 HIS A N 1
ATOM 1591 C CA . HIS A 1 196 ? -10.537 -9.995 -9.062 1.00 84.88 196 HIS A CA 1
ATOM 1592 C C . HIS A 1 196 ? -9.283 -9.868 -9.938 1.00 84.88 196 HIS A C 1
ATOM 1594 O O . HIS A 1 196 ? -9.026 -8.818 -10.534 1.00 84.88 196 HIS A O 1
ATOM 1600 N N . ASP A 1 197 ? -8.594 -10.993 -10.147 1.00 73.50 197 ASP A N 1
ATOM 1601 C CA . ASP A 1 197 ? -7.304 -11.074 -10.850 1.00 73.50 197 ASP A CA 1
ATOM 1602 C C . ASP A 1 197 ? -7.307 -10.521 -12.290 1.00 73.50 197 ASP A C 1
ATOM 1604 O O . ASP A 1 197 ? -6.263 -10.188 -12.854 1.00 73.50 197 ASP A O 1
ATOM 1608 N N . ARG A 1 198 ? -8.483 -10.328 -12.899 1.00 76.25 198 ARG A N 1
ATOM 1609 C CA . ARG A 1 198 ? -8.644 -9.755 -14.249 1.00 76.25 198 ARG A CA 1
ATOM 1610 C C . ARG A 1 198 ? -9.682 -8.641 -14.329 1.00 76.25 198 ARG A C 1
ATOM 1612 O O . ARG A 1 198 ? -10.225 -8.380 -15.402 1.00 76.25 198 ARG A O 1
ATOM 1619 N N . ALA A 1 199 ? -9.949 -7.971 -13.212 1.00 83.69 199 ALA A N 1
ATOM 1620 C CA . ALA A 1 199 ? -10.848 -6.830 -13.192 1.00 83.69 199 ALA A CA 1
ATOM 1621 C C . ALA A 1 199 ? -10.373 -5.735 -14.164 1.00 83.69 199 ALA A C 1
ATOM 1623 O O . ALA A 1 199 ? -9.181 -5.417 -14.239 1.00 83.69 199 ALA A O 1
ATOM 1624 N N . GLY A 1 200 ? -11.312 -5.176 -14.927 1.00 84.50 200 GLY A N 1
ATOM 1625 C CA . GLY A 1 200 ? -11.088 -4.051 -15.831 1.00 84.50 200 GLY A CA 1
ATOM 1626 C C . GLY A 1 200 ? -11.809 -2.793 -15.334 1.00 84.50 200 GLY A C 1
ATOM 1627 O O . GLY A 1 200 ? -12.799 -2.911 -14.614 1.00 84.50 200 GLY A O 1
ATOM 1628 N N . PRO A 1 201 ? -11.366 -1.588 -15.730 1.00 89.69 201 PRO A N 1
ATOM 1629 C CA . PRO A 1 201 ? -10.295 -1.306 -16.688 1.00 89.69 201 PRO A CA 1
ATOM 1630 C C . PRO A 1 201 ? -8.896 -1.343 -16.053 1.00 89.69 201 PRO A C 1
ATOM 1632 O O . PRO A 1 201 ? -8.694 -0.827 -14.956 1.00 89.69 201 PRO A O 1
ATOM 1635 N N . ARG A 1 202 ? -7.911 -1.898 -16.769 1.00 90.19 202 ARG A N 1
ATOM 1636 C CA . ARG A 1 202 ? -6.516 -1.992 -16.307 1.00 90.19 202 ARG A CA 1
ATOM 1637 C C . ARG A 1 202 ? -5.654 -0.851 -16.840 1.00 90.19 202 ARG A C 1
ATOM 1639 O O . ARG A 1 202 ? -5.982 -0.207 -17.842 1.00 90.19 202 ARG A O 1
ATOM 1646 N N . CYS A 1 203 ? -4.558 -0.562 -16.155 1.00 91.50 203 CYS A N 1
ATOM 1647 C CA . CYS A 1 203 ? -3.579 0.430 -16.564 1.00 91.50 203 CYS A CA 1
ATOM 1648 C C . CYS A 1 203 ? -2.165 0.035 -16.155 1.00 91.50 203 CYS A C 1
ATOM 1650 O O . CYS A 1 203 ? -1.938 -0.574 -15.115 1.00 91.50 203 CYS A O 1
ATOM 1652 N N . ASN A 1 204 ? -1.210 0.477 -16.967 1.00 93.44 204 ASN A N 1
ATOM 1653 C CA . ASN A 1 204 ? 0.205 0.375 -16.664 1.00 93.44 204 ASN A CA 1
ATOM 1654 C C . ASN A 1 204 ? 0.676 1.682 -16.010 1.00 93.44 204 ASN A C 1
ATOM 1656 O O . ASN A 1 204 ? 0.645 2.738 -16.656 1.00 93.44 204 ASN A O 1
ATOM 1660 N N . LEU A 1 205 ? 1.125 1.620 -14.754 1.00 94.38 205 LEU A N 1
ATOM 1661 C CA . LEU A 1 205 ? 1.577 2.795 -14.008 1.00 94.38 205 LEU A CA 1
ATOM 1662 C C . LEU A 1 205 ? 2.826 3.433 -14.635 1.00 94.38 205 LEU A C 1
ATOM 1664 O O . LEU A 1 205 ? 2.932 4.655 -14.651 1.00 94.38 205 LEU A O 1
ATOM 1668 N N . PHE A 1 206 ? 3.706 2.644 -15.259 1.00 92.31 206 PHE A N 1
ATOM 1669 C CA . PHE A 1 206 ? 4.880 3.147 -15.986 1.00 92.31 206 PHE A CA 1
ATOM 1670 C C . PHE A 1 206 ? 4.508 3.988 -17.213 1.00 92.31 206 PHE A C 1
ATOM 1672 O O . PHE A 1 206 ? 5.304 4.812 -17.656 1.00 92.31 206 PHE A O 1
ATOM 1679 N N . ARG A 1 207 ? 3.290 3.822 -17.753 1.00 91.75 207 ARG A N 1
ATOM 1680 C CA . ARG A 1 207 ? 2.765 4.655 -18.849 1.00 91.75 207 ARG A CA 1
ATOM 1681 C C . ARG A 1 207 ? 1.948 5.839 -18.344 1.00 91.75 207 ARG A C 1
ATOM 1683 O O . ARG A 1 207 ? 2.105 6.944 -18.849 1.00 91.75 207 ARG A O 1
ATOM 1690 N N . CYS A 1 208 ? 1.055 5.618 -17.377 1.00 91.31 208 CYS A N 1
ATOM 1691 C CA . CYS A 1 208 ? 0.177 6.675 -16.866 1.00 91.31 208 CYS A CA 1
ATOM 1692 C C . CYS A 1 208 ? 0.893 7.652 -15.921 1.00 91.31 208 CYS A C 1
ATOM 1694 O O . CYS A 1 208 ? 0.435 8.783 -15.784 1.00 91.31 208 CYS A O 1
ATOM 1696 N N . ARG A 1 209 ? 2.005 7.233 -15.300 1.00 93.06 209 ARG A N 1
ATOM 1697 C CA . ARG A 1 209 ? 2.837 7.938 -14.306 1.00 93.06 209 ARG A CA 1
ATOM 1698 C C . ARG A 1 209 ? 2.132 8.337 -13.012 1.00 93.06 209 ARG A C 1
ATOM 1700 O O . ARG A 1 209 ? 2.750 8.252 -11.964 1.00 93.06 209 ARG A O 1
ATOM 1707 N N . ARG A 1 210 ? 0.862 8.745 -13.049 1.00 94.94 210 ARG A N 1
ATOM 1708 C CA . ARG A 1 210 ? 0.069 9.131 -11.878 1.00 94.94 210 ARG A CA 1
ATOM 1709 C C . ARG A 1 210 ? -1.337 8.544 -11.940 1.00 94.94 210 ARG A C 1
ATOM 1711 O O . ARG A 1 210 ? -1.971 8.549 -12.996 1.00 94.94 210 ARG A O 1
ATOM 1718 N N . LEU A 1 211 ? -1.832 8.054 -10.809 1.00 95.00 211 LEU A N 1
ATOM 1719 C CA . LEU A 1 211 ? -3.168 7.480 -10.679 1.00 95.00 211 LEU A CA 1
ATOM 1720 C C . LEU A 1 211 ? -3.703 7.699 -9.264 1.00 95.00 211 LEU A C 1
ATOM 1722 O O . LEU A 1 211 ? -3.033 7.354 -8.302 1.00 95.00 211 LEU A O 1
ATOM 1726 N N . ARG A 1 212 ? -4.931 8.202 -9.141 1.00 95.75 212 ARG A N 1
ATOM 1727 C CA . ARG A 1 212 ? -5.662 8.283 -7.871 1.00 95.75 212 ARG A CA 1
ATOM 1728 C C . ARG A 1 212 ? -6.981 7.539 -7.995 1.00 95.75 212 ARG A C 1
ATOM 1730 O O . ARG A 1 212 ? -7.631 7.626 -9.039 1.00 95.75 212 ARG A O 1
ATOM 1737 N N . GLY A 1 213 ? -7.370 6.835 -6.943 1.00 95.62 213 GLY A N 1
ATOM 1738 C CA . GLY A 1 213 ? -8.658 6.165 -6.885 1.00 95.62 213 GLY A CA 1
ATOM 1739 C C . GLY A 1 213 ? -8.856 5.368 -5.606 1.00 95.62 213 GLY A C 1
ATOM 1740 O O . GLY A 1 213 ? -8.024 5.380 -4.701 1.00 95.62 213 GLY A O 1
ATOM 1741 N N . TRP A 1 214 ? -9.985 4.673 -5.570 1.00 96.38 214 TRP A N 1
ATOM 1742 C CA . TRP A 1 214 ? -10.385 3.781 -4.494 1.00 96.38 214 TRP A CA 1
ATOM 1743 C C . TRP A 1 214 ? -10.188 2.331 -4.909 1.00 96.38 214 TRP A C 1
ATOM 1745 O O . TRP A 1 214 ? -10.637 1.929 -5.986 1.00 96.38 214 TRP A O 1
ATOM 1755 N N . TRP A 1 215 ? -9.565 1.545 -4.040 1.00 96.06 215 TRP A N 1
ATOM 1756 C CA . TRP A 1 215 ? -9.414 0.108 -4.231 1.00 96.06 215 TRP A CA 1
ATOM 1757 C C . TRP A 1 215 ? -10.015 -0.668 -3.060 1.00 96.06 215 TRP A C 1
ATOM 1759 O O . TRP A 1 215 ? -9.917 -0.215 -1.914 1.00 96.06 215 TRP A O 1
ATOM 1769 N N . PRO A 1 216 ? -10.645 -1.822 -3.334 1.00 95.19 216 PRO A N 1
ATOM 1770 C CA . PRO A 1 216 ? -11.143 -2.702 -2.291 1.00 95.19 216 PRO A CA 1
ATOM 1771 C C . PRO A 1 216 ? -9.976 -3.393 -1.589 1.00 95.19 216 PRO A C 1
ATOM 1773 O O . PRO A 1 216 ? -9.013 -3.817 -2.225 1.00 95.19 216 PRO A O 1
ATOM 1776 N N . VAL A 1 217 ? -10.093 -3.537 -0.279 1.00 94.62 217 VAL A N 1
ATOM 1777 C CA . VAL A 1 217 ? -9.205 -4.345 0.550 1.00 94.62 217 VAL A CA 1
ATOM 1778 C C . VAL A 1 217 ? -9.946 -5.618 0.903 1.00 94.62 217 VAL A C 1
ATOM 1780 O O . VAL A 1 217 ? -11.118 -5.570 1.286 1.00 94.62 217 VAL A O 1
ATOM 1783 N N . VAL A 1 218 ? -9.279 -6.752 0.727 1.00 93.88 218 VAL A N 1
ATOM 1784 C CA . VAL A 1 218 ? -9.909 -8.061 0.863 1.00 93.88 218 VAL A CA 1
ATOM 1785 C C . VAL A 1 218 ? -9.168 -8.926 1.867 1.00 93.88 218 VAL A C 1
ATOM 1787 O O . VAL A 1 218 ? -7.946 -8.858 1.988 1.00 93.88 218 VAL A O 1
ATOM 1790 N N . LYS A 1 219 ? -9.915 -9.753 2.593 1.00 92.94 219 LYS A N 1
ATOM 1791 C CA . LYS A 1 219 ? -9.378 -10.777 3.490 1.00 92.94 219 LYS A CA 1
ATOM 1792 C C . LYS A 1 219 ? -9.823 -12.142 2.986 1.00 92.94 219 LYS A C 1
ATOM 1794 O O . LYS A 1 219 ? -10.970 -12.305 2.570 1.00 92.94 219 LYS A O 1
ATOM 1799 N N . LEU A 1 220 ? -8.902 -13.100 2.996 1.00 90.62 220 LEU A N 1
ATOM 1800 C CA . LEU A 1 220 ? -9.235 -14.500 2.765 1.00 90.62 220 LEU A CA 1
ATOM 1801 C C . LEU A 1 220 ? -10.087 -14.986 3.940 1.00 90.62 220 LEU A C 1
ATOM 1803 O O . LEU A 1 220 ? -9.678 -14.827 5.086 1.00 90.62 220 LEU A O 1
ATOM 1807 N N . GLN A 1 221 ? -11.260 -15.546 3.661 1.00 86.00 221 GLN A N 1
ATOM 1808 C CA . GLN A 1 221 ? -12.108 -16.114 4.699 1.00 86.00 221 GLN A CA 1
ATOM 1809 C C . GLN A 1 221 ? -11.513 -17.444 5.165 1.00 86.00 221 GLN A C 1
ATOM 1811 O O . GLN A 1 221 ? -11.489 -18.422 4.415 1.00 86.00 221 GLN A O 1
ATOM 1816 N N . GLU A 1 222 ? -11.027 -17.473 6.401 1.00 85.12 222 GLU A N 1
ATOM 1817 C CA . GLU A 1 222 ? -10.495 -18.684 7.024 1.00 85.12 222 GLU A CA 1
ATOM 1818 C C . GLU A 1 222 ? -11.591 -19.434 7.795 1.00 85.12 222 GLU A C 1
ATOM 1820 O O . GLU A 1 222 ? -12.633 -18.876 8.143 1.00 85.12 222 GLU A O 1
ATOM 1825 N N . ALA A 1 223 ? -11.369 -20.721 8.078 1.00 77.56 223 ALA A N 1
ATOM 1826 C CA . ALA A 1 223 ? -12.342 -21.543 8.803 1.00 77.56 223 ALA A CA 1
ATOM 1827 C C . ALA A 1 223 ? -12.644 -20.992 10.211 1.00 77.56 223 ALA A C 1
ATOM 1829 O O . ALA A 1 223 ? -13.791 -21.030 10.653 1.00 77.56 223 ALA A O 1
ATOM 1830 N N . GLU A 1 224 ? -11.641 -20.416 10.879 1.00 77.69 224 GLU A N 1
ATOM 1831 C CA . GLU A 1 224 ? -11.788 -19.808 12.208 1.00 77.69 224 GLU A CA 1
ATOM 1832 C C . GLU A 1 224 ? -12.736 -18.600 12.198 1.00 77.69 224 GLU A C 1
ATOM 1834 O O . GLU A 1 224 ? -13.526 -18.424 13.128 1.00 77.69 224 GLU A O 1
ATOM 1839 N N . ASP A 1 225 ? -12.710 -17.796 11.129 1.00 77.50 225 ASP A N 1
ATOM 1840 C CA . ASP A 1 225 ? -13.613 -16.653 10.967 1.00 77.50 225 ASP A CA 1
ATOM 1841 C C . ASP A 1 225 ? -15.072 -17.136 10.853 1.00 77.50 225 ASP A C 1
ATOM 1843 O O . ASP A 1 225 ? -15.971 -16.572 11.480 1.00 77.50 225 ASP A O 1
ATOM 1847 N N . VAL A 1 226 ? -15.311 -18.231 10.120 1.00 79.06 226 VAL A N 1
ATOM 1848 C CA . VAL A 1 226 ? -16.646 -18.844 9.975 1.00 79.06 226 VAL A CA 1
ATOM 1849 C C . VAL A 1 226 ? -17.151 -19.400 11.309 1.00 79.06 226 VAL A C 1
ATOM 1851 O O . VAL A 1 226 ? -18.318 -19.218 11.665 1.00 79.06 226 VAL A O 1
ATOM 1854 N N . GLU A 1 227 ? -16.281 -20.065 12.072 1.00 80.00 227 GLU A N 1
ATOM 1855 C CA . GLU A 1 227 ? -16.620 -20.591 13.397 1.00 80.00 227 GLU A CA 1
ATOM 1856 C C . GLU A 1 227 ? -16.946 -19.472 14.391 1.00 80.00 227 GLU A C 1
ATOM 1858 O O . GLU A 1 227 ? -17.940 -19.571 15.118 1.00 80.00 227 GLU A O 1
ATOM 1863 N N . ARG A 1 228 ? -16.165 -18.384 14.394 1.00 76.12 228 ARG A N 1
ATOM 1864 C CA . ARG A 1 228 ? -16.435 -17.190 15.209 1.00 76.12 228 ARG A CA 1
ATOM 1865 C C . ARG A 1 228 ? -17.791 -16.581 14.868 1.00 76.12 228 ARG A C 1
ATOM 1867 O O . ARG A 1 228 ? -18.594 -16.344 15.771 1.00 76.12 228 ARG A O 1
ATOM 1874 N N . GLU A 1 229 ? -18.095 -16.395 13.584 1.00 75.38 229 GLU A N 1
ATOM 1875 C CA . GLU A 1 229 ? -19.393 -15.863 13.152 1.00 75.38 229 GLU A CA 1
ATOM 1876 C C . GLU A 1 229 ? -20.561 -16.771 13.567 1.00 75.38 229 GLU A C 1
ATOM 1878 O O . GLU A 1 229 ? -21.603 -16.282 14.019 1.00 75.38 229 GLU A O 1
ATOM 1883 N N . ALA A 1 230 ? -20.390 -18.094 13.487 1.00 76.44 230 ALA A N 1
ATOM 1884 C CA . ALA A 1 230 ? -21.390 -19.053 13.948 1.00 76.44 230 ALA A CA 1
ATOM 1885 C C . ALA A 1 230 ? -21.604 -18.982 15.471 1.00 76.44 230 ALA A C 1
ATOM 1887 O O . ALA A 1 230 ? -22.751 -18.999 15.931 1.00 76.44 230 ALA A O 1
ATOM 1888 N N . GLN A 1 231 ? -20.530 -18.856 16.258 1.00 75.62 231 GLN A N 1
ATOM 1889 C CA . GLN A 1 231 ? -20.601 -18.694 17.715 1.00 75.62 231 GLN A CA 1
ATOM 1890 C C . GLN A 1 231 ? -21.285 -17.378 18.111 1.00 75.62 231 GLN A C 1
ATOM 1892 O O . GLN A 1 231 ? -22.126 -17.361 19.011 1.00 75.62 231 GLN A O 1
ATOM 1897 N N . GLU A 1 232 ? -20.987 -16.275 17.423 1.00 73.25 232 GLU A N 1
ATOM 1898 C CA . GLU A 1 232 ? -21.635 -14.980 17.659 1.00 73.25 232 GLU A CA 1
ATOM 1899 C C . GLU A 1 232 ? -23.126 -14.995 17.304 1.00 73.25 232 GLU A C 1
ATOM 1901 O O . GLU A 1 232 ? -23.952 -14.453 18.052 1.00 73.25 232 GLU A O 1
ATOM 1906 N N . ALA A 1 233 ? -23.482 -15.654 16.196 1.00 73.94 233 ALA A N 1
ATOM 1907 C CA . ALA A 1 233 ? -24.867 -15.850 15.788 1.00 73.94 233 ALA A CA 1
ATOM 1908 C C . ALA A 1 233 ? -25.644 -16.680 16.822 1.00 73.94 233 ALA A C 1
ATOM 1910 O O . ALA A 1 233 ? -26.767 -16.318 17.184 1.00 73.94 233 ALA A O 1
ATOM 1911 N N . GLN A 1 234 ? -25.031 -17.746 17.351 1.00 73.88 234 GLN A N 1
ATOM 1912 C CA . GLN A 1 234 ? -25.588 -18.544 18.448 1.00 73.88 234 GLN A CA 1
ATOM 1913 C C . GLN A 1 234 ? -25.707 -17.739 19.750 1.00 73.88 234 GLN A C 1
ATOM 1915 O O . GLN A 1 234 ? -26.701 -17.872 20.463 1.00 73.88 234 GLN A O 1
ATOM 1920 N N . ALA A 1 235 ? -24.751 -16.851 20.037 1.00 74.00 235 ALA A N 1
ATOM 1921 C CA . ALA A 1 235 ? -24.770 -15.972 21.207 1.00 74.00 235 AL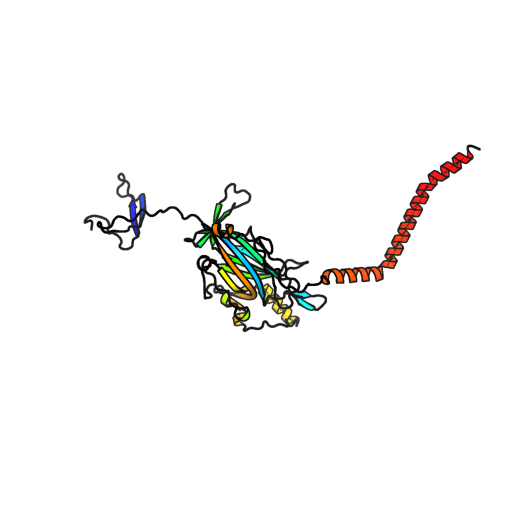A A CA 1
ATOM 1922 C C . ALA A 1 235 ? -25.814 -14.839 21.119 1.00 74.00 235 ALA A C 1
ATOM 1924 O O . ALA A 1 235 ? -25.917 -14.021 22.035 1.00 74.00 235 ALA A O 1
ATOM 1925 N N . GLY A 1 236 ? -26.579 -14.741 20.024 1.00 58.16 236 GLY A N 1
ATOM 1926 C CA . GLY A 1 236 ? -27.605 -13.712 19.840 1.00 58.16 236 GLY A CA 1
ATOM 1927 C C . GLY A 1 236 ? -27.047 -12.287 19.741 1.00 58.16 236 GLY A C 1
ATOM 1928 O O . GLY A 1 236 ? -27.821 -11.321 19.734 1.00 58.16 236 GLY A O 1
ATOM 1929 N N . LYS A 1 237 ? -25.720 -12.134 19.631 1.00 57.69 237 LYS A N 1
ATOM 1930 C CA . LYS A 1 237 ? -25.067 -10.856 19.357 1.00 57.69 237 LYS A CA 1
ATOM 1931 C C . LYS A 1 237 ? -25.374 -10.493 17.909 1.00 57.69 237 LYS A C 1
ATOM 1933 O O . LYS A 1 237 ? -24.685 -10.884 16.977 1.00 57.69 237 LYS A O 1
ATOM 1938 N N . LYS A 1 238 ? -26.452 -9.737 17.690 1.00 47.00 238 LYS A N 1
ATOM 1939 C CA . LYS A 1 238 ? -26.679 -9.111 16.384 1.00 47.00 238 LYS A CA 1
ATOM 1940 C C . LYS A 1 238 ? -25.508 -8.161 16.132 1.00 47.00 238 LYS A C 1
ATOM 1942 O O . LYS A 1 238 ? -25.488 -7.096 16.746 1.00 47.00 238 LYS A O 1
ATOM 1947 N N . ARG A 1 239 ? -24.598 -8.490 15.203 1.00 50.72 239 ARG A N 1
ATOM 1948 C CA . ARG A 1 239 ? -23.744 -7.496 14.529 1.00 50.72 239 ARG A CA 1
ATOM 1949 C C . ARG A 1 239 ? -24.680 -6.454 13.903 1.00 50.72 239 ARG A C 1
ATOM 1951 O O . ARG A 1 239 ? -25.218 -6.621 12.807 1.00 50.72 239 ARG A O 1
ATOM 1958 N N . LYS A 1 240 ? -25.005 -5.406 14.664 1.00 42.44 240 LYS A N 1
ATOM 1959 C CA . LYS A 1 240 ? -25.945 -4.343 14.289 1.00 42.44 240 LYS A CA 1
ATOM 1960 C C . LYS A 1 240 ? -25.214 -3.332 13.410 1.00 42.44 240 LYS A C 1
ATOM 1962 O O . LYS A 1 240 ? -25.022 -2.190 13.788 1.00 42.44 240 LYS A O 1
ATOM 1967 N N . ARG A 1 241 ? -24.832 -3.783 12.219 1.00 44.44 241 ARG A N 1
ATOM 1968 C CA . ARG A 1 241 ? -24.614 -2.990 11.003 1.00 44.44 241 ARG A CA 1
ATOM 1969 C C . ARG A 1 241 ? -24.365 -4.002 9.887 1.00 44.44 241 ARG A C 1
ATOM 1971 O O . ARG A 1 241 ? -23.234 -4.348 9.577 1.00 44.44 241 ARG A O 1
ATOM 1978 N N . ARG A 1 242 ? -25.448 -4.541 9.311 1.00 48.28 242 ARG A N 1
ATOM 1979 C CA . ARG A 1 242 ? -25.349 -5.226 8.014 1.00 48.28 242 ARG A CA 1
ATOM 1980 C C . ARG A 1 242 ? -24.716 -4.223 7.050 1.00 48.28 242 ARG A C 1
ATOM 1982 O O . ARG A 1 242 ? -25.275 -3.136 6.887 1.00 48.28 242 ARG A O 1
ATOM 1989 N N . ARG A 1 243 ? -23.553 -4.564 6.482 1.00 57.22 243 ARG A N 1
ATOM 1990 C CA . ARG A 1 243 ? -22.872 -3.733 5.482 1.00 57.22 243 ARG A CA 1
ATOM 1991 C C . ARG A 1 243 ? -23.871 -3.368 4.389 1.00 57.22 243 ARG A C 1
ATOM 1993 O O . ARG A 1 243 ? -24.662 -4.202 3.946 1.00 57.22 243 ARG A O 1
ATOM 2000 N N . LYS A 1 244 ? -23.896 -2.092 4.020 1.00 51.78 244 LYS A N 1
ATOM 2001 C CA . LYS A 1 244 ? -24.857 -1.552 3.062 1.00 51.78 244 LYS A CA 1
ATOM 2002 C C . LYS A 1 244 ? -24.384 -1.933 1.654 1.00 51.78 244 LYS A C 1
ATOM 2004 O O . LYS A 1 244 ? -23.508 -1.279 1.111 1.00 51.78 244 LYS A O 1
ATOM 2009 N N . GLY A 1 245 ? -24.929 -3.003 1.079 1.00 60.56 245 GLY A N 1
ATOM 2010 C CA . GLY A 1 245 ? -24.547 -3.483 -0.255 1.00 60.56 245 GLY A CA 1
ATOM 2011 C C . GLY A 1 245 ? -25.265 -4.777 -0.642 1.00 60.56 245 GLY A C 1
ATOM 2012 O O . GLY A 1 245 ? -25.919 -5.400 0.195 1.00 60.56 245 GLY A O 1
ATOM 2013 N N . ARG A 1 246 ? -25.180 -5.173 -1.918 1.00 64.50 246 ARG A N 1
ATOM 2014 C CA . ARG A 1 246 ? -25.605 -6.512 -2.367 1.00 64.50 246 ARG A CA 1
ATOM 2015 C C . ARG A 1 246 ? -24.523 -7.528 -1.970 1.00 64.50 246 ARG A C 1
ATOM 2017 O O . ARG A 1 246 ? -23.352 -7.171 -1.980 1.00 64.50 246 ARG A O 1
ATOM 2024 N N . SER A 1 247 ? -24.891 -8.777 -1.655 1.00 62.09 247 SER A N 1
ATOM 2025 C CA . SER A 1 247 ? -23.918 -9.836 -1.279 1.00 62.09 247 SER A CA 1
ATOM 2026 C C . SER A 1 247 ? -22.807 -9.989 -2.325 1.00 62.09 247 SER A C 1
ATOM 2028 O O . SER A 1 247 ? -21.636 -10.052 -1.983 1.00 62.09 247 SER A O 1
ATOM 2030 N N . GLU A 1 248 ? -23.174 -9.910 -3.609 1.00 66.62 248 GLU A N 1
ATOM 2031 C CA . GLU A 1 248 ? -22.265 -10.003 -4.766 1.00 66.62 248 GLU A CA 1
ATOM 2032 C C . GLU A 1 248 ? -21.178 -8.915 -4.829 1.00 66.62 248 GLU A C 1
ATOM 2034 O O . GLU A 1 248 ? -20.229 -9.038 -5.602 1.00 66.62 248 GLU A O 1
ATOM 2039 N N . ASP A 1 249 ? -21.340 -7.821 -4.083 1.00 75.81 249 ASP A N 1
ATOM 2040 C CA . ASP A 1 249 ? -20.374 -6.722 -4.035 1.00 75.81 249 ASP A CA 1
ATOM 2041 C C . ASP A 1 249 ? -19.460 -6.810 -2.800 1.00 75.81 249 ASP A C 1
ATOM 2043 O O . ASP A 1 249 ? -18.521 -6.018 -2.686 1.00 75.81 249 ASP A O 1
ATOM 2047 N N . LEU A 1 250 ? -19.740 -7.751 -1.888 1.00 79.56 250 LEU A N 1
ATOM 2048 C CA . LEU A 1 250 ? -19.067 -7.928 -0.599 1.00 79.56 250 LEU A CA 1
ATOM 2049 C C . LEU A 1 250 ? -18.160 -9.157 -0.559 1.00 79.56 250 LEU A C 1
ATOM 2051 O O . LEU A 1 250 ? -17.190 -9.148 0.191 1.00 79.56 250 LEU A O 1
ATOM 2055 N N . GLU A 1 251 ? -18.454 -10.191 -1.339 1.00 86.19 251 GLU A N 1
ATOM 2056 C CA . GLU A 1 251 ? -17.670 -11.423 -1.378 1.00 86.19 251 GLU A CA 1
ATOM 2057 C C . GLU A 1 251 ? -17.447 -11.883 -2.819 1.00 86.19 251 GLU A C 1
ATOM 2059 O O . GLU A 1 251 ? -18.295 -11.683 -3.692 1.00 86.19 251 GLU A O 1
ATOM 2064 N N . PHE A 1 252 ? -16.300 -12.503 -3.073 1.00 86.25 252 PHE A N 1
ATOM 2065 C CA . PHE A 1 252 ? -16.074 -13.229 -4.314 1.00 86.25 252 PHE A CA 1
ATOM 2066 C C . PHE A 1 252 ? -15.300 -14.511 -4.065 1.00 86.25 252 PHE A C 1
ATOM 2068 O O . PHE A 1 252 ? -14.500 -14.612 -3.138 1.00 86.25 252 PHE A O 1
ATOM 2075 N N . THR A 1 253 ? -15.518 -15.485 -4.938 1.00 85.44 253 THR A N 1
ATOM 2076 C CA . THR A 1 253 ? -14.760 -16.730 -4.946 1.00 85.44 253 THR A CA 1
ATOM 2077 C C . THR A 1 253 ? -13.751 -16.680 -6.078 1.00 85.44 253 THR A C 1
ATOM 2079 O O . THR A 1 253 ? -14.088 -16.320 -7.210 1.00 85.44 253 THR A O 1
ATOM 2082 N N . ASP A 1 254 ? -12.506 -17.012 -5.772 1.00 84.00 254 ASP A N 1
ATOM 2083 C CA . ASP A 1 254 ? -11.475 -17.174 -6.785 1.00 84.00 254 ASP A CA 1
ATOM 2084 C C . ASP A 1 254 ? -11.610 -18.529 -7.507 1.00 84.00 254 ASP A C 1
ATOM 2086 O O . ASP A 1 254 ? -12.275 -19.457 -7.044 1.00 84.00 254 ASP A O 1
ATOM 2090 N N . THR A 1 255 ? -10.945 -18.661 -8.652 1.00 80.44 255 THR A N 1
ATOM 2091 C CA . THR A 1 255 ? -10.824 -19.904 -9.424 1.00 80.44 255 THR A CA 1
ATOM 2092 C C . THR A 1 255 ? -10.301 -21.088 -8.605 1.00 80.44 255 THR A C 1
ATOM 2094 O O . THR A 1 255 ? -10.646 -22.228 -8.909 1.00 80.44 255 THR A O 1
ATOM 2097 N N . GLY A 1 256 ? -9.526 -20.828 -7.544 1.00 81.19 256 GLY A N 1
ATOM 2098 C CA . GLY A 1 256 ? -9.049 -21.838 -6.597 1.00 81.19 256 GLY A CA 1
ATOM 2099 C C . GLY A 1 256 ? -10.064 -22.275 -5.530 1.00 81.19 256 GLY A C 1
ATOM 2100 O O . GLY A 1 256 ? -9.722 -23.101 -4.691 1.00 81.19 256 GLY A O 1
ATOM 2101 N N . GLY A 1 257 ? -11.287 -21.731 -5.526 1.00 82.12 257 GLY A N 1
ATOM 2102 C CA . GLY A 1 257 ? -12.316 -22.030 -4.520 1.00 82.12 257 GLY A CA 1
ATOM 2103 C C . GLY A 1 257 ? -12.178 -21.245 -3.208 1.00 82.12 257 GLY A C 1
ATOM 2104 O O . GLY A 1 257 ? -12.993 -21.418 -2.306 1.00 82.12 257 GLY A O 1
ATOM 2105 N N . ASN A 1 258 ? -11.185 -20.360 -3.111 1.00 87.38 258 ASN A N 1
ATOM 2106 C CA . ASN A 1 258 ? -10.986 -19.473 -1.968 1.00 87.38 258 ASN A CA 1
ATOM 2107 C C . ASN A 1 258 ? -12.017 -18.340 -1.978 1.00 87.38 258 ASN A C 1
ATOM 2109 O O . ASN A 1 258 ? -12.207 -17.691 -3.009 1.00 87.38 258 ASN A O 1
ATOM 2113 N N . VAL A 1 259 ? -12.656 -18.081 -0.837 1.00 88.00 259 VAL A N 1
ATOM 2114 C CA . VAL A 1 259 ? -13.618 -16.982 -0.677 1.00 88.00 259 VAL A CA 1
ATOM 2115 C C . VAL A 1 259 ? -12.911 -15.775 -0.072 1.00 88.00 259 VAL A C 1
ATOM 2117 O O . VAL A 1 259 ? -12.295 -15.864 0.988 1.00 88.00 259 VAL A O 1
ATOM 2120 N N . TYR A 1 260 ? -13.002 -14.640 -0.754 1.00 89.75 260 TYR A N 1
ATOM 2121 C CA . TYR A 1 260 ? -12.462 -13.363 -0.315 1.00 89.75 260 TYR A CA 1
ATOM 2122 C C . TYR A 1 260 ? -13.599 -12.416 0.041 1.00 89.75 260 TYR A C 1
ATOM 2124 O O . TYR A 1 260 ? -14.537 -12.233 -0.737 1.00 89.75 260 TYR A O 1
ATOM 2132 N N . ILE A 1 261 ? -13.483 -11.775 1.200 1.00 91.25 261 ILE A N 1
ATOM 2133 C CA . ILE A 1 261 ? -14.467 -10.822 1.709 1.00 91.25 261 ILE A CA 1
ATOM 2134 C C . ILE A 1 261 ? -13.878 -9.417 1.626 1.00 91.25 261 ILE A C 1
ATOM 2136 O O . ILE A 1 261 ? -12.735 -9.189 2.017 1.00 91.25 261 ILE A O 1
ATOM 2140 N N . LEU A 1 262 ? -14.676 -8.459 1.160 1.00 91.62 262 LEU A N 1
ATOM 2141 C CA . LEU A 1 262 ? -14.379 -7.033 1.217 1.00 91.62 262 LEU A CA 1
ATOM 2142 C C . LEU A 1 262 ? -14.367 -6.566 2.672 1.00 91.62 262 LEU A C 1
ATOM 2144 O O . LEU A 1 262 ? -15.416 -6.521 3.314 1.00 91.62 262 LEU A O 1
ATOM 2148 N N . THR A 1 263 ? -13.205 -6.183 3.182 1.00 90.94 263 THR A N 1
ATOM 2149 C CA . THR A 1 263 ? -13.016 -5.746 4.572 1.00 90.94 263 THR A CA 1
ATOM 2150 C C . THR A 1 263 ? -12.778 -4.250 4.715 1.00 90.94 263 THR A C 1
ATOM 2152 O O . THR A 1 263 ? -12.807 -3.729 5.824 1.00 90.94 263 THR A O 1
ATOM 2155 N N . GLY A 1 264 ? -12.599 -3.538 3.607 1.00 92.44 264 GLY A N 1
ATOM 2156 C CA . GLY A 1 264 ? -12.527 -2.085 3.594 1.00 92.44 264 GLY A CA 1
ATOM 2157 C C . GLY A 1 264 ? -12.222 -1.551 2.208 1.00 92.44 264 GLY A C 1
ATOM 2158 O O . GLY A 1 264 ? -12.085 -2.301 1.240 1.00 92.44 264 GLY A O 1
ATOM 2159 N N . LYS A 1 265 ? -12.111 -0.233 2.103 1.00 95.12 265 LYS A N 1
ATOM 2160 C CA . LYS A 1 265 ? -11.720 0.473 0.884 1.00 95.12 265 LYS A CA 1
ATOM 2161 C C . LYS A 1 265 ? -10.624 1.462 1.235 1.00 95.12 265 LYS A C 1
ATOM 2163 O O . LYS A 1 265 ? -10.700 2.126 2.265 1.00 95.12 265 LYS A O 1
ATOM 2168 N N . VAL A 1 266 ? -9.618 1.574 0.376 1.00 96.44 266 VAL A N 1
ATOM 2169 C CA . VAL A 1 266 ? -8.498 2.505 0.559 1.00 96.44 266 VAL A CA 1
ATOM 2170 C C . VAL A 1 266 ? -8.455 3.464 -0.619 1.00 96.44 266 VAL A C 1
ATOM 2172 O O . VAL A 1 266 ? -8.425 3.041 -1.778 1.00 96.44 266 VAL A O 1
ATOM 2175 N N . GLU A 1 267 ? -8.426 4.758 -0.319 1.00 96.94 267 GLU A N 1
ATOM 2176 C CA . GLU A 1 267 ? -8.110 5.805 -1.276 1.00 96.94 267 GLU A CA 1
ATOM 2177 C C . GLU A 1 267 ? -6.598 6.009 -1.320 1.00 96.94 267 GLU A C 1
ATOM 2179 O O . GLU A 1 267 ? -5.978 6.470 -0.355 1.00 96.94 267 GLU A O 1
ATOM 2184 N N . ALA A 1 268 ? -6.011 5.699 -2.471 1.00 97.06 268 ALA A N 1
ATOM 2185 C CA . ALA A 1 268 ? -4.589 5.868 -2.694 1.00 97.06 268 ALA A CA 1
ATOM 2186 C C . ALA A 1 268 ? -4.315 6.725 -3.929 1.00 97.06 268 ALA A C 1
ATOM 2188 O O . ALA A 1 268 ? -5.087 6.788 -4.890 1.00 97.06 268 ALA A O 1
ATOM 2189 N N . GLU A 1 269 ? -3.168 7.380 -3.911 1.00 96.69 269 GLU A N 1
ATOM 2190 C CA . GLU A 1 269 ? -2.613 8.075 -5.055 1.00 96.69 269 GLU A CA 1
ATOM 2191 C C . GLU A 1 269 ? -1.185 7.604 -5.299 1.00 96.69 269 GLU A C 1
ATOM 2193 O O . GLU A 1 269 ? -0.332 7.678 -4.422 1.00 96.69 269 GLU A O 1
ATOM 2198 N N . LEU A 1 270 ? -0.941 7.104 -6.503 1.00 96.94 270 LEU A N 1
ATOM 2199 C CA . LEU A 1 270 ? 0.325 6.554 -6.956 1.00 96.94 270 LEU A CA 1
ATOM 2200 C C . LEU A 1 270 ? 0.949 7.535 -7.945 1.00 96.94 270 LEU A C 1
ATOM 2202 O O . LEU A 1 270 ? 0.306 7.892 -8.931 1.00 96.94 270 LEU A O 1
ATOM 2206 N N . GLU A 1 271 ? 2.193 7.939 -7.719 1.00 96.69 271 GLU A N 1
ATOM 2207 C CA . GLU A 1 271 ? 3.018 8.691 -8.669 1.00 96.69 271 GLU A CA 1
ATOM 2208 C C . GLU A 1 271 ? 4.344 7.943 -8.854 1.00 96.69 271 GLU A C 1
ATOM 2210 O O . GLU A 1 271 ? 5.035 7.642 -7.883 1.00 96.69 271 GLU A O 1
ATOM 2215 N N . LEU A 1 272 ? 4.687 7.614 -10.097 1.00 96.44 272 LEU A N 1
ATOM 2216 C CA . LEU A 1 272 ? 5.904 6.904 -10.465 1.00 96.44 272 LEU A CA 1
ATOM 2217 C C . LEU A 1 272 ? 6.807 7.812 -11.302 1.00 96.44 272 LEU A C 1
ATOM 2219 O O . LEU A 1 272 ? 6.439 8.267 -12.392 1.00 96.44 272 LEU A O 1
ATOM 2223 N N . LEU A 1 273 ? 8.012 8.033 -10.791 1.00 95.88 273 LEU A N 1
ATOM 2224 C CA . LEU A 1 273 ? 9.024 8.912 -11.368 1.00 95.88 273 LEU A CA 1
ATOM 2225 C C . LEU A 1 273 ? 10.315 8.127 -11.567 1.00 95.88 273 LEU A C 1
ATOM 2227 O O . LEU A 1 273 ? 10.594 7.194 -10.817 1.00 95.88 273 LEU A O 1
ATOM 2231 N N . THR A 1 274 ? 11.116 8.491 -12.563 1.00 95.06 274 THR A N 1
ATOM 2232 C CA . THR A 1 274 ? 12.505 8.007 -12.596 1.00 95.06 274 THR A CA 1
ATOM 2233 C C . THR A 1 274 ? 13.290 8.683 -11.474 1.00 95.06 274 THR A C 1
ATOM 2235 O O . THR A 1 274 ? 12.909 9.763 -11.014 1.00 95.06 274 THR A O 1
ATOM 2238 N N . VAL A 1 275 ? 14.392 8.084 -11.021 1.00 94.06 275 VAL A N 1
ATOM 2239 C CA . VAL A 1 275 ? 15.212 8.697 -9.958 1.00 94.06 275 VAL A CA 1
ATOM 2240 C C . VAL A 1 275 ? 15.676 10.109 -10.340 1.00 94.06 275 VAL A C 1
ATOM 2242 O O . VAL A 1 275 ? 15.575 11.019 -9.523 1.00 94.06 275 VAL A O 1
ATOM 2245 N N . GLU A 1 276 ? 16.047 10.339 -11.602 1.00 93.88 276 GLU A N 1
ATOM 2246 C CA . GLU A 1 276 ? 16.440 11.667 -12.100 1.00 93.88 276 GLU A CA 1
ATOM 2247 C C . GLU A 1 276 ? 15.331 12.727 -11.966 1.00 93.88 276 GLU A C 1
ATOM 2249 O O . GLU A 1 276 ? 15.589 13.907 -11.722 1.00 93.88 276 GLU A O 1
ATOM 2254 N N . GLU A 1 277 ? 14.072 12.336 -12.163 1.00 94.62 277 GLU A N 1
ATOM 2255 C CA . GLU A 1 277 ? 12.927 13.231 -11.990 1.00 94.62 277 GLU A CA 1
ATOM 2256 C C . GLU A 1 277 ? 12.586 13.428 -10.511 1.00 94.62 277 GLU A C 1
ATOM 2258 O O . GLU A 1 277 ? 12.217 14.531 -10.100 1.00 94.62 277 GLU A O 1
ATOM 2263 N N . ALA A 1 278 ? 12.726 12.373 -9.709 1.00 93.56 278 ALA A N 1
ATOM 2264 C CA . ALA A 1 278 ? 12.494 12.412 -8.275 1.00 93.56 278 ALA A CA 1
ATOM 2265 C C . ALA A 1 278 ? 13.489 13.332 -7.554 1.00 93.56 278 ALA A C 1
ATOM 2267 O O . ALA A 1 278 ? 13.092 14.070 -6.653 1.00 93.56 278 ALA A O 1
ATOM 2268 N N . GLU A 1 279 ? 14.751 13.359 -7.990 1.00 93.06 279 GLU A N 1
ATOM 2269 C CA . GLU A 1 279 ? 15.782 14.270 -7.477 1.00 93.06 279 GLU A CA 1
ATOM 2270 C C . GLU A 1 279 ? 15.469 15.743 -7.770 1.00 93.06 279 GLU A C 1
ATOM 2272 O O . GLU A 1 279 ? 15.748 16.611 -6.944 1.00 93.06 279 GLU A O 1
ATOM 2277 N N . LYS A 1 280 ? 14.825 16.035 -8.908 1.00 95.06 280 LYS A N 1
ATOM 2278 C CA . LYS A 1 280 ? 14.366 17.395 -9.248 1.00 95.06 280 LYS A CA 1
ATOM 2279 C C . LYS A 1 280 ? 13.169 17.841 -8.404 1.00 95.06 280 LYS A C 1
ATOM 2281 O O . LYS A 1 280 ? 12.970 19.039 -8.219 1.00 95.06 280 LYS A O 1
ATOM 2286 N N . ARG A 1 281 ? 12.354 16.898 -7.922 1.00 92.56 281 ARG A N 1
ATOM 2287 C CA . ARG A 1 281 ? 11.149 17.149 -7.112 1.00 92.56 281 ARG A CA 1
ATOM 2288 C C . ARG A 1 281 ? 11.188 16.310 -5.833 1.00 92.56 281 ARG A C 1
ATOM 2290 O O . ARG A 1 281 ? 10.376 15.389 -5.721 1.00 92.56 281 ARG A O 1
ATOM 2297 N N . PRO A 1 282 ? 12.114 16.560 -4.894 1.00 92.88 282 PRO A N 1
ATOM 2298 C CA . PRO A 1 282 ? 12.268 15.699 -3.732 1.00 92.88 282 PRO A CA 1
ATOM 2299 C C . PRO A 1 282 ? 11.023 15.775 -2.843 1.00 92.88 282 PRO A C 1
ATOM 2301 O O . PRO A 1 282 ? 10.419 16.838 -2.701 1.00 92.88 282 PRO A O 1
ATOM 2304 N N . VAL A 1 283 ? 10.667 14.655 -2.211 1.00 92.50 283 VAL A N 1
ATOM 2305 C CA . VAL A 1 283 ? 9.545 14.568 -1.264 1.00 92.50 283 VAL A CA 1
ATOM 2306 C C . VAL A 1 283 ? 9.961 13.897 0.040 1.00 92.50 283 VAL A C 1
ATOM 2308 O O . VAL A 1 283 ? 10.798 12.994 0.048 1.00 92.50 283 VAL A O 1
ATOM 2311 N N . GLY A 1 284 ? 9.358 14.318 1.149 1.00 89.38 284 GLY A N 1
ATOM 2312 C CA . GLY A 1 284 ? 9.503 13.660 2.442 1.00 89.38 284 GLY A CA 1
ATOM 2313 C C . GLY A 1 284 ? 8.567 12.458 2.610 1.00 89.38 284 GLY A C 1
ATOM 2314 O O . GLY A 1 284 ? 7.538 12.338 1.940 1.00 89.38 284 GLY A O 1
ATOM 2315 N N . LYS A 1 285 ? 8.928 11.561 3.539 1.00 90.12 285 LYS A N 1
ATOM 2316 C CA . LYS A 1 285 ? 8.064 10.458 3.999 1.00 90.12 285 LYS A CA 1
ATOM 2317 C C . LYS A 1 285 ? 7.016 10.982 4.994 1.00 90.12 285 LYS A C 1
ATOM 2319 O O . LYS A 1 285 ? 7.347 11.775 5.880 1.00 90.12 285 LYS A O 1
ATOM 2324 N N . GLY A 1 286 ? 5.778 10.502 4.897 1.00 90.88 286 GLY A N 1
ATOM 2325 C CA . GLY A 1 286 ? 4.656 10.928 5.738 1.00 90.88 286 GLY A CA 1
ATOM 2326 C C . GLY A 1 286 ? 4.347 12.416 5.559 1.00 90.88 286 GLY A C 1
ATOM 2327 O O . GLY A 1 286 ? 4.102 12.869 4.444 1.00 90.88 286 GLY A O 1
ATOM 2328 N N . TRP A 1 287 ? 4.399 13.174 6.657 1.00 87.75 287 TRP A N 1
ATOM 2329 C CA . TRP A 1 287 ? 4.209 14.635 6.672 1.00 87.75 287 TRP A CA 1
ATOM 2330 C C . TRP A 1 287 ? 5.520 15.429 6.724 1.00 87.75 287 TRP A C 1
ATOM 2332 O O . TRP A 1 287 ? 5.516 16.614 7.057 1.00 87.75 287 TRP A O 1
ATOM 2342 N N . LYS A 1 288 ? 6.662 14.775 6.493 1.00 89.12 288 LYS A N 1
ATOM 2343 C CA . LYS A 1 288 ? 7.965 15.442 6.544 1.00 89.12 288 LYS A CA 1
ATOM 2344 C C . LYS A 1 288 ? 8.193 16.260 5.275 1.00 89.12 288 LYS A C 1
ATOM 2346 O O . LYS A 1 288 ? 7.696 15.920 4.206 1.00 89.12 288 LYS A O 1
ATOM 2351 N N . GLU A 1 289 ? 8.988 17.312 5.404 1.00 83.44 289 GLU A N 1
ATOM 2352 C CA . GLU A 1 289 ? 9.564 18.017 4.261 1.00 83.44 289 GLU A CA 1
ATOM 2353 C C . GLU A 1 289 ? 10.544 17.104 3.504 1.00 83.44 289 GLU A C 1
ATOM 2355 O O . GLU A 1 289 ? 11.094 16.170 4.104 1.00 83.44 289 GLU A O 1
ATOM 2360 N N . PRO A 1 290 ? 10.822 17.368 2.217 1.00 83.06 290 PRO A N 1
ATOM 2361 C CA . PRO A 1 290 ? 10.252 18.406 1.339 1.00 83.06 290 PRO A CA 1
ATOM 2362 C C . PRO A 1 290 ? 8.823 18.107 0.837 1.00 83.06 290 PRO A C 1
ATOM 2364 O O . PRO A 1 290 ? 8.394 16.958 0.812 1.00 83.06 290 PRO A O 1
ATOM 2367 N N . GLU A 1 291 ? 8.080 19.156 0.459 1.00 86.75 291 GLU A N 1
ATOM 2368 C CA . GLU A 1 291 ? 6.663 19.098 0.034 1.00 86.75 291 GLU A CA 1
ATOM 2369 C C . GLU A 1 291 ? 5.756 18.332 1.030 1.00 86.75 291 GLU A C 1
ATOM 2371 O O . GLU A 1 291 ? 5.214 17.269 0.693 1.00 86.75 291 GLU A O 1
ATOM 2376 N N . PRO A 1 292 ? 5.622 18.834 2.277 1.00 86.25 292 PRO A N 1
ATOM 2377 C CA . PRO A 1 292 ? 4.872 18.153 3.325 1.00 86.25 292 PRO A CA 1
ATOM 2378 C C . PRO A 1 292 ? 3.378 18.111 2.990 1.00 86.25 292 PRO A C 1
ATOM 2380 O O . PRO A 1 292 ? 2.794 19.101 2.549 1.00 86.25 292 PRO A O 1
ATOM 2383 N N . LEU A 1 293 ? 2.752 16.960 3.229 1.00 88.56 293 LEU A N 1
ATOM 2384 C CA . LEU A 1 293 ? 1.303 16.822 3.122 1.00 88.56 293 LEU A CA 1
ATOM 2385 C C . LEU A 1 293 ? 0.594 17.527 4.282 1.00 88.56 293 LEU A C 1
ATOM 2387 O O . LEU A 1 293 ? 1.088 17.557 5.413 1.00 88.56 293 LEU A O 1
ATOM 2391 N N . GLU A 1 294 ? -0.595 18.060 4.006 1.00 86.75 294 GLU A N 1
ATOM 2392 C CA . GLU A 1 294 ? -1.460 18.620 5.039 1.00 86.75 294 GLU A CA 1
ATOM 2393 C C . GLU A 1 294 ? -1.876 17.531 6.026 1.00 86.75 294 GLU A C 1
ATOM 2395 O O . GLU A 1 294 ? -2.289 16.436 5.635 1.00 86.75 294 GLU A O 1
ATOM 2400 N N . LYS A 1 295 ? -1.801 17.836 7.324 1.00 85.44 295 LYS A N 1
ATOM 2401 C CA . LYS A 1 295 ? -2.273 16.907 8.351 1.00 85.44 295 LYS A CA 1
ATOM 2402 C C . LYS A 1 295 ? -3.774 16.654 8.173 1.00 85.44 295 LYS A C 1
ATOM 2404 O O . LYS A 1 295 ? -4.515 17.600 7.903 1.00 85.44 295 LYS A O 1
ATOM 2409 N N . PRO A 1 296 ? -4.240 15.413 8.367 1.00 85.94 296 PRO A N 1
ATOM 2410 C CA . PRO A 1 296 ? -5.647 15.084 8.196 1.00 85.94 296 PRO A CA 1
ATOM 2411 C C . PRO A 1 296 ? -6.518 15.833 9.213 1.00 85.94 296 PRO A C 1
ATOM 2413 O O . PRO A 1 296 ? -6.146 15.999 10.380 1.00 85.94 296 PRO A O 1
ATOM 2416 N N . SER A 1 297 ? -7.711 16.253 8.789 1.00 76.19 297 SER A N 1
ATOM 2417 C CA . SER A 1 297 ? -8.711 16.860 9.669 1.00 76.19 297 SER A CA 1
ATOM 2418 C C . SER A 1 297 ? -9.355 15.783 10.543 1.00 76.19 297 SER A C 1
ATOM 2420 O O . SER A 1 297 ? -10.383 15.203 10.193 1.00 76.19 297 SER A O 1
ATOM 2422 N N . ARG A 1 298 ? -8.724 15.476 11.676 1.00 74.88 298 ARG A N 1
ATOM 2423 C CA . ARG A 1 298 ? -9.259 14.542 12.672 1.00 74.88 298 ARG A CA 1
ATOM 2424 C C . ARG A 1 298 ? -9.860 15.327 13.839 1.00 74.88 298 ARG A C 1
ATOM 2426 O O . ARG A 1 298 ? -9.237 16.301 14.282 1.00 74.88 298 ARG A O 1
ATOM 2433 N N . PRO A 1 299 ? -11.035 14.940 14.371 1.00 67.56 299 PRO A N 1
ATOM 2434 C CA . PRO A 1 299 ? -11.470 15.470 15.653 1.00 67.56 299 PRO A CA 1
ATOM 2435 C C . PRO A 1 299 ? -10.370 15.161 16.667 1.00 67.56 299 PRO A C 1
ATOM 2437 O O . PRO A 1 299 ? -9.817 14.062 16.673 1.00 67.56 299 PRO A O 1
ATOM 2440 N N . LYS A 1 300 ? -10.005 16.139 17.500 1.00 52.97 300 LYS A N 1
ATOM 2441 C CA . LYS A 1 300 ? -9.067 15.886 18.593 1.00 52.97 300 LYS A CA 1
ATOM 2442 C C . LYS A 1 300 ? -9.736 14.859 19.498 1.00 52.97 300 LYS A C 1
ATOM 2444 O O . LYS A 1 300 ? -10.600 15.228 20.290 1.00 52.97 300 LYS A O 1
ATOM 2449 N N . THR A 1 301 ? -9.367 13.590 19.364 1.00 50.78 301 THR A N 1
ATOM 2450 C CA . THR A 1 301 ? -9.668 12.559 20.347 1.00 50.78 301 THR A CA 1
ATOM 2451 C C . THR A 1 301 ? -8.976 13.013 21.622 1.00 50.78 301 THR A C 1
ATOM 2453 O O . THR A 1 301 ? -7.781 12.833 21.839 1.00 50.78 301 THR A O 1
ATOM 2456 N N . SER A 1 302 ? -9.710 13.756 22.451 1.00 41.81 302 SER A N 1
ATOM 2457 C CA . SER A 1 302 ? -9.266 14.076 23.793 1.00 41.81 302 SER A CA 1
ATOM 2458 C C . SER A 1 302 ? -9.015 12.734 24.461 1.00 41.81 302 SER A C 1
ATOM 2460 O O . SER A 1 302 ? -9.956 11.951 24.581 1.00 41.81 302 SER A O 1
ATOM 2462 N N . PHE A 1 303 ? -7.757 12.480 24.819 1.00 46.31 303 PHE A N 1
ATOM 2463 C CA . PHE A 1 303 ? -7.199 11.335 25.539 1.00 46.31 303 PHE A CA 1
ATOM 2464 C C . PHE A 1 303 ? -7.919 11.054 26.877 1.00 46.31 303 PHE A C 1
ATOM 2466 O O . PHE A 1 303 ? -7.317 11.016 27.946 1.00 46.31 303 PHE A O 1
ATOM 2473 N N . ASN A 1 304 ? -9.233 10.865 26.859 1.00 50.47 304 ASN A N 1
ATOM 2474 C CA . ASN A 1 304 ? -10.035 10.536 28.023 1.00 50.47 304 ASN A CA 1
ATOM 2475 C C . ASN A 1 304 ? -9.990 9.039 28.315 1.00 50.47 304 ASN A C 1
ATOM 2477 O O . ASN A 1 304 ? -10.348 8.656 29.420 1.00 50.47 304 ASN A O 1
ATOM 2481 N N . TRP A 1 305 ? -9.504 8.196 27.399 1.00 50.91 305 TRP A N 1
ATOM 2482 C CA . TRP A 1 305 ? -9.381 6.764 27.666 1.00 50.91 305 TRP A CA 1
ATOM 2483 C C . TRP A 1 305 ? -8.196 6.417 28.572 1.00 50.91 305 TRP A C 1
ATOM 2485 O O . TRP A 1 305 ? -8.358 5.548 29.401 1.00 50.91 305 TRP A O 1
ATOM 2495 N N . PHE A 1 306 ? -7.051 7.107 28.565 1.00 47.28 306 PHE A N 1
ATOM 2496 C CA . PHE A 1 306 ? -6.017 6.813 29.582 1.00 47.28 306 PHE A CA 1
ATOM 2497 C C . PHE A 1 306 ? -6.282 7.546 30.906 1.00 47.28 306 PHE A C 1
ATOM 2499 O O . PHE A 1 306 ? -6.030 7.037 31.999 1.00 47.28 306 PHE A O 1
ATOM 2506 N N . VAL A 1 307 ? -6.852 8.750 30.819 1.00 54.31 307 VAL A N 1
ATOM 2507 C CA . VAL A 1 307 ? -7.033 9.628 31.977 1.00 54.31 307 VAL A CA 1
ATOM 2508 C C . VAL A 1 307 ? -8.278 9.256 32.793 1.00 54.31 307 VAL A C 1
ATOM 2510 O O . VAL A 1 307 ? -8.238 9.392 34.013 1.00 54.31 307 VAL A O 1
ATOM 2513 N N . ASN A 1 308 ? -9.359 8.738 32.191 1.00 56.25 308 ASN A N 1
ATOM 2514 C CA . ASN A 1 308 ? -10.531 8.273 32.951 1.00 56.25 308 ASN A CA 1
ATOM 2515 C C . ASN A 1 308 ? -10.277 7.031 33.814 1.00 56.25 308 ASN A C 1
ATOM 2517 O O . ASN A 1 308 ? -10.580 7.121 35.001 1.00 56.25 308 ASN A O 1
ATOM 2521 N N . PRO A 1 309 ? -9.720 5.911 33.313 1.00 58.59 309 PRO A N 1
ATOM 2522 C CA . PRO A 1 309 ? -9.472 4.725 34.118 1.00 58.59 309 PRO A CA 1
ATOM 2523 C C . PRO A 1 309 ? -8.448 5.009 35.210 1.00 58.59 309 PRO A C 1
ATOM 2525 O O . PRO A 1 309 ? -8.684 4.614 36.346 1.00 58.59 309 PRO A O 1
ATOM 2528 N N . LEU A 1 310 ? -7.385 5.781 34.938 1.00 63.50 310 LEU A N 1
ATOM 2529 C CA . LEU A 1 310 ? -6.446 6.215 35.977 1.00 63.50 310 LEU A CA 1
ATOM 2530 C C . LEU A 1 310 ? -7.114 7.123 37.014 1.00 63.50 310 LEU A C 1
ATOM 2532 O O . LEU A 1 310 ? -6.914 6.913 38.206 1.00 63.50 310 LEU A O 1
ATOM 2536 N N . LYS A 1 311 ? -7.960 8.081 36.612 1.00 58.34 311 LYS A N 1
ATOM 2537 C CA . LYS A 1 311 ? -8.729 8.897 37.567 1.00 58.34 311 LYS A CA 1
ATOM 2538 C C . LYS A 1 311 ? -9.695 8.052 38.388 1.00 58.34 311 LYS A C 1
ATOM 2540 O O . LYS A 1 311 ? -9.795 8.282 39.589 1.00 58.34 311 LYS A O 1
ATOM 2545 N N . THR A 1 312 ? -10.370 7.067 37.795 1.00 59.75 312 THR A N 1
ATOM 2546 C CA . THR A 1 312 ? -11.251 6.160 38.539 1.00 59.75 312 THR A CA 1
ATOM 2547 C C . THR A 1 312 ? -10.470 5.223 39.443 1.00 59.75 312 THR A C 1
ATOM 2549 O O . THR A 1 312 ? -10.903 5.011 40.565 1.00 59.75 312 THR A O 1
ATOM 2552 N N . PHE A 1 313 ? -9.310 4.716 39.023 1.00 66.19 313 PHE A N 1
ATOM 2553 C CA . PHE A 1 313 ? -8.469 3.812 39.807 1.00 66.19 313 PHE A CA 1
ATOM 2554 C C . PHE A 1 313 ? -7.831 4.551 40.985 1.00 66.19 313 PHE A C 1
ATOM 2556 O O . PHE A 1 313 ? -7.929 4.096 42.121 1.00 66.19 313 PHE A O 1
ATOM 2563 N N . VAL A 1 314 ? -7.298 5.755 40.746 1.00 66.81 314 VAL A N 1
ATOM 2564 C CA . VAL A 1 314 ? -6.847 6.672 41.798 1.00 66.81 314 VAL A CA 1
ATOM 2565 C C . VAL A 1 314 ? -8.011 7.029 42.714 1.00 66.81 314 VAL A C 1
ATOM 2567 O O . VAL A 1 314 ? -7.858 6.914 43.918 1.00 66.81 314 VAL A O 1
ATOM 2570 N N . PHE A 1 315 ? -9.197 7.369 42.204 1.00 66.81 315 PHE A N 1
ATOM 2571 C CA . PHE A 1 315 ? -10.359 7.676 43.046 1.00 66.81 315 PHE A CA 1
ATOM 2572 C C . PHE A 1 315 ? -10.819 6.475 43.888 1.00 66.81 315 PHE A C 1
ATOM 2574 O O . PHE A 1 315 ? -11.133 6.648 45.065 1.00 66.81 315 PHE A O 1
ATOM 2581 N N . PHE A 1 316 ? -10.829 5.260 43.333 1.00 62.06 316 PHE A N 1
ATOM 2582 C CA . PHE A 1 316 ? -11.253 4.040 44.029 1.00 62.06 316 PHE A CA 1
ATOM 2583 C C . PHE A 1 316 ? -10.239 3.614 45.095 1.00 62.06 316 PHE A C 1
ATOM 2585 O O . PHE A 1 316 ? -10.618 3.327 46.235 1.00 62.06 316 PHE A O 1
ATOM 2592 N N . ILE A 1 317 ? -8.947 3.635 44.752 1.00 64.31 317 ILE A N 1
ATOM 2593 C CA . ILE A 1 317 ? -7.853 3.355 45.686 1.00 64.31 317 ILE A CA 1
ATOM 2594 C C . ILE A 1 317 ? -7.806 4.430 46.772 1.00 64.31 317 ILE A C 1
ATOM 2596 O O . ILE A 1 317 ? -7.723 4.103 47.953 1.00 64.31 317 ILE A O 1
ATOM 2600 N N . TRP A 1 318 ? -7.960 5.701 46.411 1.00 63.12 318 TRP A N 1
ATOM 2601 C CA . TRP A 1 318 ? -7.978 6.811 47.359 1.00 63.12 318 TRP A CA 1
ATOM 2602 C C . TRP A 1 318 ? -9.181 6.743 48.303 1.00 63.12 318 TRP A C 1
ATOM 2604 O O . TRP A 1 318 ? -9.021 6.906 49.507 1.00 63.12 318 TRP A O 1
ATOM 2614 N N . ARG A 1 319 ? -10.391 6.412 47.830 1.00 63.72 319 ARG A N 1
ATOM 2615 C CA . ARG A 1 319 ? -11.565 6.298 48.719 1.00 63.72 319 ARG A CA 1
ATOM 2616 C C . ARG A 1 319 ? -11.460 5.145 49.714 1.00 63.72 319 ARG A C 1
ATOM 2618 O O . ARG A 1 319 ? -11.934 5.286 50.840 1.00 63.72 319 ARG A O 1
ATOM 2625 N N . ARG A 1 320 ? -10.896 4.005 49.303 1.00 64.75 320 ARG A N 1
ATOM 2626 C CA . ARG A 1 320 ? -10.924 2.769 50.104 1.00 64.75 320 ARG A CA 1
ATOM 2627 C C . ARG A 1 320 ? -9.649 2.526 50.911 1.00 64.75 320 ARG A C 1
ATOM 2629 O O . ARG A 1 320 ? -9.742 2.026 52.028 1.00 64.75 320 ARG A O 1
ATOM 2636 N N . TYR A 1 321 ? -8.488 2.926 50.397 1.00 72.56 321 TYR A N 1
ATOM 2637 C CA . TYR A 1 321 ? -7.184 2.635 51.000 1.00 72.56 321 TYR A CA 1
ATOM 2638 C C . TYR A 1 321 ? -6.481 3.852 51.605 1.00 72.56 321 TYR A C 1
ATOM 2640 O O . TYR A 1 321 ? -5.493 3.657 52.304 1.00 72.56 321 TYR A O 1
ATOM 2648 N N . TRP A 1 322 ? -6.990 5.083 51.452 1.00 77.06 322 TRP A N 1
ATOM 2649 C CA . TRP A 1 322 ? -6.390 6.269 52.090 1.00 77.06 322 TRP A CA 1
ATOM 2650 C C . TRP A 1 322 ? -6.225 6.107 53.607 1.00 77.06 322 TRP A C 1
ATOM 2652 O O . TRP A 1 322 ? -5.175 6.426 54.152 1.00 77.06 322 TRP A O 1
ATOM 2662 N N . ARG A 1 323 ? -7.214 5.517 54.294 1.00 79.06 323 ARG A N 1
ATOM 2663 C CA . ARG A 1 323 ? -7.119 5.245 55.741 1.00 79.06 323 ARG A CA 1
ATOM 2664 C C . ARG A 1 323 ? -6.005 4.250 56.083 1.00 79.06 323 ARG A C 1
ATOM 2666 O O . ARG A 1 323 ? -5.324 4.434 57.083 1.00 79.06 323 ARG A O 1
ATOM 2673 N N . ILE A 1 324 ? -5.811 3.225 55.251 1.00 82.44 324 ILE A N 1
ATOM 2674 C CA . ILE A 1 324 ? -4.760 2.210 55.431 1.00 82.44 324 ILE A CA 1
ATOM 2675 C C . ILE A 1 324 ? -3.386 2.824 55.144 1.00 82.44 324 ILE A C 1
ATOM 2677 O O . ILE A 1 324 ? -2.445 2.607 55.899 1.00 82.44 324 ILE A O 1
ATOM 2681 N N . LEU A 1 325 ? -3.286 3.643 54.096 1.00 83.25 325 LEU A N 1
ATOM 2682 C CA . LEU A 1 325 ? -2.054 4.319 53.700 1.00 83.25 325 LEU A CA 1
ATOM 2683 C C . LEU A 1 325 ? -1.586 5.319 54.770 1.00 83.25 325 LEU A C 1
ATOM 2685 O O . LEU A 1 325 ? -0.410 5.338 55.120 1.00 83.25 325 LEU A O 1
ATOM 2689 N N . VAL A 1 326 ? -2.513 6.094 55.346 1.00 85.75 326 VAL A N 1
ATOM 2690 C CA . VAL A 1 326 ? -2.232 7.005 56.470 1.00 85.75 326 VAL A CA 1
ATOM 2691 C C . VAL A 1 326 ? -1.786 6.229 57.713 1.00 85.75 326 VAL A C 1
ATOM 2693 O O . VAL A 1 326 ? -0.850 6.649 58.388 1.00 85.75 326 VAL A O 1
ATOM 2696 N N . LEU A 1 327 ? -2.405 5.081 58.003 1.00 88.62 327 LEU A N 1
ATOM 2697 C CA . LEU A 1 327 ? -2.044 4.253 59.157 1.00 88.62 327 LEU A CA 1
ATOM 2698 C C . LEU A 1 327 ? -0.654 3.614 58.996 1.00 88.62 327 LEU A C 1
ATOM 2700 O O . LEU A 1 327 ? 0.126 3.612 59.946 1.00 88.62 327 LEU A O 1
ATOM 2704 N N . LEU A 1 328 ? -0.307 3.154 57.788 1.00 90.12 328 LEU A N 1
ATOM 2705 C CA . LEU A 1 328 ? 1.036 2.663 57.458 1.00 90.12 328 LEU A CA 1
ATOM 2706 C C . LEU A 1 328 ? 2.096 3.767 57.538 1.00 90.12 328 LEU A C 1
ATOM 2708 O O . LEU A 1 328 ? 3.180 3.525 58.061 1.00 90.12 328 LEU A O 1
ATOM 2712 N N . LEU A 1 329 ? 1.783 4.981 57.075 1.00 91.50 329 LEU A N 1
ATOM 2713 C CA . LEU A 1 329 ? 2.680 6.133 57.188 1.00 91.50 329 LEU A CA 1
ATOM 2714 C C . LEU A 1 329 ? 2.954 6.486 58.657 1.00 91.50 329 LEU A C 1
ATOM 2716 O O . LEU A 1 329 ? 4.095 6.744 59.033 1.00 91.50 329 LEU A O 1
ATOM 2720 N N . LEU A 1 330 ? 1.918 6.469 59.498 1.00 92.94 330 LEU A N 1
ATOM 2721 C CA . LEU A 1 330 ? 2.037 6.770 60.923 1.00 92.94 330 LEU A CA 1
ATOM 2722 C C . LEU A 1 330 ? 2.843 5.683 61.650 1.00 92.94 330 LEU A C 1
ATOM 2724 O O . LEU A 1 330 ? 3.734 6.008 62.431 1.00 92.94 330 LEU A O 1
ATOM 2728 N N . LEU A 1 331 ? 2.608 4.406 61.324 1.00 94.62 331 LEU A N 1
ATOM 2729 C CA . LEU A 1 331 ? 3.414 3.286 61.818 1.00 94.62 331 LEU A CA 1
ATOM 2730 C C . LEU A 1 331 ? 4.890 3.444 61.417 1.00 94.62 331 LEU A C 1
ATOM 2732 O O . LEU A 1 331 ? 5.764 3.309 62.269 1.00 94.62 331 LEU A O 1
ATOM 2736 N N . ALA A 1 332 ? 5.156 3.791 60.153 1.00 93.50 332 ALA A N 1
ATOM 2737 C CA . ALA A 1 332 ? 6.504 4.011 59.637 1.00 93.50 332 ALA A CA 1
ATOM 2738 C C . ALA A 1 332 ? 7.225 5.143 60.390 1.00 93.50 332 ALA A C 1
ATOM 2740 O O . ALA A 1 332 ? 8.371 4.976 60.813 1.00 93.50 332 ALA A O 1
ATOM 2741 N N . LEU A 1 333 ? 6.541 6.266 60.630 1.00 94.19 333 LEU A N 1
ATOM 2742 C CA . LEU A 1 333 ? 7.076 7.384 61.411 1.00 94.19 333 LEU A CA 1
ATOM 2743 C C . LEU A 1 333 ? 7.383 6.984 62.859 1.00 94.19 333 LEU A C 1
ATOM 2745 O O . LEU A 1 333 ? 8.440 7.345 63.372 1.00 94.19 333 LEU A O 1
ATOM 2749 N N . VAL A 1 334 ? 6.513 6.198 63.502 1.00 94.00 334 VAL A N 1
ATOM 2750 C CA . VAL A 1 334 ? 6.757 5.681 64.859 1.00 94.00 334 VAL A CA 1
ATOM 2751 C C . VAL A 1 334 ? 7.961 4.741 64.880 1.00 94.00 334 VAL A C 1
ATOM 2753 O O . VAL A 1 334 ? 8.808 4.863 65.761 1.00 94.00 334 VAL A O 1
ATOM 2756 N N . THR A 1 335 ? 8.099 3.843 63.901 1.00 93.81 335 THR A N 1
ATOM 2757 C CA . THR A 1 335 ? 9.282 2.972 63.812 1.00 93.81 335 THR A CA 1
ATOM 2758 C C . THR A 1 335 ? 10.571 3.758 63.593 1.00 93.81 335 THR A C 1
ATOM 2760 O O . THR A 1 335 ? 11.565 3.473 64.256 1.00 93.81 335 THR A O 1
ATOM 2763 N N . VAL A 1 336 ? 10.565 4.779 62.729 1.00 94.25 336 VAL A N 1
ATOM 2764 C CA . VAL A 1 336 ? 11.731 5.654 62.517 1.00 94.25 336 VAL A CA 1
ATOM 2765 C C . VAL A 1 336 ? 12.068 6.426 63.793 1.00 94.25 336 VAL A C 1
ATOM 2767 O O . VAL A 1 336 ? 13.235 6.505 64.170 1.00 94.25 336 VAL A O 1
ATOM 2770 N N . PHE A 1 337 ? 11.059 6.941 64.496 1.00 91.94 337 PHE A N 1
ATOM 2771 C CA . PHE A 1 337 ? 11.241 7.620 65.776 1.00 91.94 337 PHE A CA 1
ATOM 2772 C C . PHE A 1 337 ? 11.869 6.698 66.829 1.00 91.94 337 PHE A C 1
ATOM 2774 O O . PHE A 1 337 ? 12.848 7.077 67.466 1.00 91.94 337 PHE A O 1
ATOM 2781 N N . LEU A 1 338 ? 11.366 5.470 66.976 1.00 91.06 338 LEU A N 1
ATOM 2782 C CA . LEU A 1 338 ? 11.925 4.497 67.917 1.00 91.06 338 LEU A CA 1
ATOM 2783 C C . LEU A 1 338 ? 13.370 4.129 67.562 1.00 91.06 338 LEU A C 1
ATOM 2785 O O . LEU A 1 338 ? 14.217 4.092 68.451 1.00 91.06 338 LEU A O 1
ATOM 2789 N N . LEU A 1 339 ? 13.680 3.921 66.279 1.00 91.56 339 LEU A N 1
ATOM 2790 C CA . LEU A 1 339 ? 15.049 3.657 65.827 1.00 91.56 339 LEU A CA 1
ATOM 2791 C C . LEU A 1 339 ? 15.997 4.819 66.155 1.00 91.56 339 LEU A C 1
ATOM 2793 O O . LEU A 1 339 ? 17.100 4.579 66.640 1.00 91.56 339 LEU A O 1
ATOM 2797 N N . LEU A 1 340 ? 15.565 6.067 65.956 1.00 88.00 340 LEU A N 1
ATOM 2798 C CA . LEU A 1 340 ? 16.341 7.257 66.323 1.00 88.00 340 LEU A CA 1
ATOM 2799 C C . LEU A 1 340 ? 16.558 7.360 67.839 1.00 88.00 340 LEU A C 1
ATOM 2801 O O . LEU A 1 340 ? 17.659 7.680 68.286 1.00 88.00 340 LEU A O 1
ATOM 2805 N N . VAL A 1 341 ? 15.542 7.050 68.644 1.00 84.81 341 VAL A N 1
ATOM 2806 C CA . VAL A 1 341 ? 15.670 7.015 70.108 1.00 84.81 341 VAL A CA 1
ATOM 2807 C C . VAL A 1 341 ? 16.689 5.952 70.529 1.00 84.81 341 VAL A C 1
ATOM 2809 O O . VAL A 1 341 ? 17.648 6.272 71.224 1.00 84.81 341 VAL A O 1
ATOM 2812 N N . PHE A 1 342 ? 16.571 4.712 70.049 1.00 83.62 342 PHE A N 1
ATOM 2813 C CA . PHE A 1 342 ? 17.544 3.659 70.370 1.00 83.62 342 PHE A CA 1
ATOM 2814 C C . PHE A 1 342 ? 18.958 3.965 69.868 1.00 83.62 342 PHE A C 1
ATOM 2816 O O . PHE A 1 342 ? 19.927 3.611 70.534 1.00 83.62 342 PHE A O 1
ATOM 2823 N N . TYR A 1 343 ? 19.090 4.656 68.737 1.00 83.56 343 TYR A N 1
ATOM 2824 C CA . TYR A 1 343 ? 20.382 5.099 68.220 1.00 83.56 343 TYR A CA 1
ATOM 2825 C C . TYR A 1 343 ? 21.023 6.207 69.077 1.00 83.56 343 TYR A C 1
ATOM 2827 O O . TYR A 1 343 ? 22.241 6.236 69.234 1.00 83.56 343 TYR A O 1
ATOM 2835 N N . THR A 1 344 ? 20.227 7.105 69.666 1.00 80.00 344 THR A N 1
ATOM 2836 C CA . THR A 1 344 ? 20.727 8.248 70.458 1.00 80.00 344 THR A CA 1
ATOM 2837 C C . THR A 1 344 ? 20.955 7.929 71.942 1.00 80.00 344 THR A C 1
ATOM 2839 O O . THR A 1 344 ? 21.779 8.582 72.587 1.00 80.00 344 THR A O 1
ATOM 2842 N N . ILE A 1 345 ? 20.292 6.899 72.484 1.00 77.00 345 ILE A N 1
ATOM 2843 C CA . ILE A 1 345 ? 20.401 6.480 73.894 1.00 77.00 345 ILE A CA 1
ATOM 2844 C C . ILE A 1 345 ? 21.851 6.170 74.339 1.00 77.00 345 ILE A C 1
ATOM 2846 O O . ILE A 1 345 ? 22.247 6.676 75.393 1.00 77.00 345 ILE A O 1
ATOM 2850 N N . PRO A 1 346 ? 22.686 5.414 73.593 1.00 72.88 346 PRO A N 1
ATOM 2851 C CA . PRO A 1 346 ? 24.060 5.123 74.018 1.00 72.88 346 PRO A CA 1
ATOM 2852 C C . PRO A 1 346 ? 24.919 6.386 74.167 1.00 72.88 346 PRO A C 1
ATOM 2854 O O . PRO A 1 346 ? 25.713 6.490 75.103 1.00 72.88 346 PRO A O 1
ATOM 2857 N N . GLY A 1 347 ? 24.720 7.369 73.281 1.00 65.88 347 GLY A N 1
ATOM 2858 C CA . GLY A 1 347 ? 25.428 8.648 73.318 1.00 65.88 347 GLY A CA 1
ATOM 2859 C C . GLY A 1 347 ? 25.068 9.472 74.554 1.00 65.88 347 GLY A C 1
ATOM 2860 O O . GLY A 1 347 ? 25.958 9.925 75.270 1.00 65.88 347 GLY A O 1
ATOM 2861 N N . GLN A 1 348 ? 23.777 9.588 74.878 1.00 67.44 348 GLN A N 1
ATOM 2862 C CA . GLN A 1 348 ? 23.331 10.364 76.043 1.00 67.44 348 GLN A CA 1
ATOM 2863 C C . GLN A 1 348 ? 23.651 9.694 77.386 1.00 67.44 348 GLN A C 1
ATOM 2865 O O . GLN A 1 348 ? 23.999 10.384 78.345 1.00 67.44 348 GLN A O 1
ATOM 2870 N N . ILE A 1 349 ? 23.596 8.359 77.466 1.00 66.38 349 ILE A N 1
ATOM 2871 C CA . ILE A 1 349 ? 24.028 7.623 78.665 1.00 66.38 349 ILE A CA 1
ATOM 2872 C C . ILE A 1 349 ? 25.523 7.854 78.922 1.00 66.38 349 ILE A C 1
ATOM 2874 O O . ILE A 1 349 ? 25.917 8.065 80.069 1.00 66.38 349 ILE A O 1
ATOM 2878 N N . SER A 1 350 ? 26.350 7.877 77.871 1.00 64.19 350 SER A N 1
ATOM 2879 C CA . SER A 1 350 ? 27.783 8.142 78.024 1.00 64.19 350 SER A CA 1
ATOM 2880 C C . SER A 1 350 ? 28.059 9.542 78.592 1.00 64.19 350 SER A C 1
ATOM 2882 O O . SER A 1 350 ? 28.813 9.662 79.553 1.00 64.19 350 SER A O 1
ATOM 2884 N N . GLU A 1 351 ? 27.385 10.591 78.109 1.00 64.69 351 GLU A N 1
ATOM 2885 C CA . GLU A 1 351 ? 27.578 11.958 78.619 1.00 64.69 351 GLU A CA 1
ATOM 2886 C C . GLU A 1 351 ? 27.152 12.126 80.085 1.00 64.69 351 GLU A C 1
ATOM 2888 O O . GLU A 1 351 ? 27.810 12.845 80.841 1.00 64.69 351 GLU A O 1
ATOM 2893 N N . VAL A 1 352 ? 26.076 11.455 80.513 1.00 66.00 352 VAL A N 1
ATOM 2894 C CA . VAL A 1 352 ? 25.606 11.502 81.909 1.00 66.00 352 VAL A CA 1
ATOM 2895 C C . VAL A 1 352 ? 26.554 10.740 82.839 1.00 66.00 352 VAL A C 1
ATOM 2897 O O . VAL A 1 352 ? 26.873 11.242 83.918 1.00 66.00 352 VAL A O 1
ATOM 2900 N N . ILE A 1 353 ? 27.060 9.576 82.419 1.00 63.47 353 ILE A N 1
ATOM 2901 C CA . ILE A 1 353 ? 28.039 8.797 83.194 1.00 63.47 353 ILE A CA 1
ATOM 2902 C C . ILE A 1 353 ? 29.378 9.547 83.294 1.00 63.47 353 ILE A C 1
ATOM 2904 O O . ILE A 1 353 ? 29.934 9.656 84.386 1.00 63.47 353 ILE A O 1
ATOM 2908 N N . PHE A 1 354 ? 29.873 10.134 82.199 1.00 61.91 354 PHE A N 1
ATOM 2909 C CA . PHE A 1 354 ? 31.126 10.899 82.218 1.00 61.91 354 PHE A CA 1
ATOM 2910 C C . PHE A 1 354 ? 31.009 12.238 82.971 1.00 61.91 354 PHE A C 1
ATOM 2912 O O . PHE A 1 354 ? 31.978 12.651 83.606 1.00 61.91 354 PHE A O 1
ATOM 2919 N N . ARG A 1 355 ? 29.836 12.895 83.005 1.00 57.81 355 ARG A N 1
ATOM 2920 C CA . ARG A 1 355 ? 29.610 14.084 83.860 1.00 57.81 355 ARG A CA 1
ATOM 2921 C C . ARG A 1 355 ?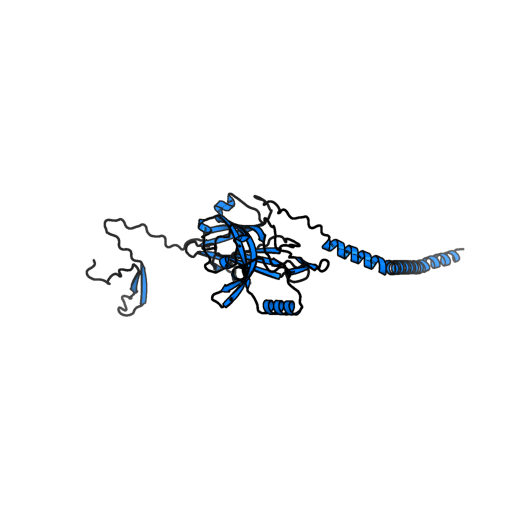 29.626 13.778 85.355 1.00 57.81 355 ARG A C 1
ATOM 2923 O O . ARG A 1 355 ? 30.027 14.639 86.132 1.00 57.81 355 ARG A O 1
ATOM 2930 N N . LEU A 1 356 ? 29.175 12.592 85.761 1.00 57.50 356 LEU A N 1
ATOM 2931 C CA . LEU A 1 356 ? 29.187 12.155 87.162 1.00 57.50 356 LEU A CA 1
ATOM 2932 C C . LEU A 1 356 ? 30.594 11.785 87.657 1.00 57.50 356 LEU A C 1
ATOM 2934 O O . LEU A 1 356 ? 30.845 11.851 88.853 1.00 57.50 356 LEU A O 1
ATOM 2938 N N . LEU A 1 357 ? 31.511 11.449 86.747 1.00 56.38 357 LEU A N 1
ATOM 2939 C CA . LEU A 1 357 ? 32.907 11.110 87.051 1.00 56.38 357 LEU A CA 1
ATOM 2940 C C . LEU A 1 357 ? 33.845 12.326 87.162 1.00 56.38 357 LEU A C 1
ATOM 2942 O O . LEU A 1 357 ? 34.973 12.175 87.619 1.00 56.38 357 LEU A O 1
ATOM 2946 N N . HIS A 1 358 ? 33.393 13.519 86.762 1.00 56.34 358 HIS A N 1
ATOM 2947 C CA . HIS A 1 358 ? 34.200 14.747 86.731 1.00 56.34 358 HIS A CA 1
ATOM 2948 C C . HIS A 1 358 ? 33.748 15.831 87.728 1.00 56.34 358 HIS A C 1
ATOM 2950 O O . HIS A 1 358 ? 34.100 17.000 87.554 1.00 56.34 358 HIS A O 1
ATOM 2956 N N . LYS A 1 359 ? 32.982 15.468 88.764 1.00 47.69 359 LYS A N 1
ATOM 2957 C CA . LYS A 1 359 ? 32.529 16.391 89.812 1.00 47.69 359 LYS A CA 1
ATOM 2958 C C . LYS A 1 359 ? 33.103 16.059 91.179 1.00 47.69 359 LYS A C 1
ATOM 2960 O O . LYS A 1 359 ? 33.124 14.857 91.515 1.00 47.69 359 LYS A O 1
#

Organism: Callithrix jacchus (NCBI:txid9483)

Secondary structure (DSSP, 8-state):
--SSS----SSSEEEEEEE-TTSTTSEEEEEEEE-----TTSPPPPPP--SPPPPEEEEEEEEEEEEESPPP-EE-TTT--EEEEEEEEEEETT-GGG-EE---EEEESSS-EEEEEEEEEEEEEETTTTEEEEEE-SSTT--S-EEEEEE-EEEEEEEE--SSSPPEEEEEEEEETTSEEPPBSSGGG--GGGGSTT-SSEE-HHHH-EEEEEEEEEEE--HHHHHHHHHHHHTT---S---SS-GGGTEEE-TTS-EEEEEEEEEEEEEEEEHHHHHHS---STTPSSSPPPPP-------HHHHHHHHHHHHHHHHHHHHHHHHHHHHHHHHHHHHHHHHHHHHHHHHHHHHHTT-